Protein AF-A0A2N0L1Y4-F1 (afdb_monomer_lite)

Structure (mmCIF, N/CA/C/O backbone):
data_AF-A0A2N0L1Y4-F1
#
_entry.id   AF-A0A2N0L1Y4-F1
#
loop_
_atom_site.group_PDB
_atom_site.id
_atom_site.type_symbol
_atom_site.label_atom_id
_atom_site.label_alt_id
_atom_site.label_comp_id
_atom_site.label_asym_id
_atom_site.label_entity_id
_atom_site.label_seq_id
_atom_site.pdbx_PDB_ins_code
_atom_site.Cartn_x
_atom_site.Cartn_y
_atom_site.Cartn_z
_atom_site.occupancy
_atom_site.B_iso_or_equiv
_atom_site.auth_seq_id
_atom_site.auth_comp_id
_atom_site.auth_asym_id
_atom_site.auth_atom_id
_atom_site.pdbx_PDB_model_num
ATOM 1 N N . MET A 1 1 ? -10.503 -4.699 19.446 1.00 64.06 1 MET A N 1
ATOM 2 C CA . MET A 1 1 ? -11.360 -4.991 18.275 1.00 64.06 1 MET A CA 1
ATOM 3 C C . MET A 1 1 ? -12.284 -6.175 18.538 1.00 64.06 1 MET A C 1
ATOM 5 O O . MET A 1 1 ? -13.476 -5.938 18.658 1.00 64.06 1 MET A O 1
ATOM 9 N N . GLY A 1 2 ? -11.776 -7.401 18.733 1.00 84.25 2 GLY A N 1
ATOM 10 C CA . GLY A 1 2 ? -12.625 -8.601 18.831 1.00 84.25 2 GLY A CA 1
ATOM 11 C C . GLY A 1 2 ? -13.732 -8.566 19.894 1.00 84.25 2 GLY A C 1
ATOM 12 O O . GLY A 1 2 ? -14.883 -8.818 19.562 1.00 84.25 2 GLY A O 1
ATOM 13 N N . LEU A 1 3 ? -13.436 -8.187 21.143 1.00 89.25 3 LEU A N 1
ATOM 14 C CA . LEU A 1 3 ? -14.438 -8.171 22.228 1.00 89.25 3 LEU A CA 1
ATOM 15 C C . LEU A 1 3 ? -15.645 -7.262 21.935 1.00 89.25 3 LEU A C 1
ATOM 17 O O . LEU A 1 3 ? -16.788 -7.696 22.027 1.00 89.25 3 LEU A O 1
ATOM 21 N N . VAL A 1 4 ? -15.386 -6.011 21.541 1.00 92.19 4 VAL A N 1
ATOM 22 C CA . VAL A 1 4 ? -16.439 -5.033 21.212 1.00 92.19 4 VAL A CA 1
ATOM 23 C C . VAL A 1 4 ? -17.237 -5.501 20.000 1.00 92.19 4 VAL A C 1
ATOM 25 O O . VAL A 1 4 ? -18.462 -5.450 20.004 1.00 92.19 4 VAL A O 1
ATOM 28 N N . GLN A 1 5 ? -16.538 -6.000 18.982 1.00 94.25 5 GLN A N 1
ATOM 29 C CA . GLN A 1 5 ? -17.154 -6.475 17.754 1.00 94.25 5 GLN A CA 1
ATOM 30 C C . GLN A 1 5 ? -18.123 -7.642 18.026 1.00 94.25 5 GLN A C 1
ATOM 32 O O . GLN A 1 5 ? -19.266 -7.597 17.584 1.00 94.25 5 GLN A O 1
ATOM 37 N N . ASN A 1 6 ? -17.714 -8.624 18.838 1.00 93.25 6 ASN A N 1
ATOM 38 C CA . ASN A 1 6 ? -18.576 -9.734 19.261 1.00 93.25 6 ASN A CA 1
ATOM 39 C C . ASN A 1 6 ? -19.834 -9.262 20.007 1.00 93.25 6 ASN A C 1
ATOM 41 O O . ASN A 1 6 ? -20.917 -9.790 19.769 1.00 93.25 6 ASN A O 1
ATOM 45 N N . GLN A 1 7 ? -19.718 -8.263 20.888 1.00 95.00 7 GLN A N 1
ATOM 46 C CA . GLN A 1 7 ? -20.875 -7.735 21.618 1.00 95.00 7 GLN A CA 1
ATOM 47 C C . GLN A 1 7 ? -21.897 -7.072 20.680 1.00 95.00 7 GLN A C 1
ATOM 49 O O . GLN A 1 7 ? -23.102 -7.236 20.869 1.00 95.00 7 GLN A O 1
ATOM 54 N N . ILE A 1 8 ? -21.421 -6.338 19.669 1.00 95.38 8 ILE A N 1
ATOM 55 C CA . ILE A 1 8 ? -22.266 -5.685 18.658 1.00 95.38 8 ILE A CA 1
ATOM 56 C C . ILE A 1 8 ? -22.970 -6.736 17.783 1.00 95.38 8 ILE A C 1
ATOM 58 O O . ILE A 1 8 ? -24.173 -6.636 17.541 1.00 95.38 8 ILE A O 1
ATOM 62 N N . GLU A 1 9 ? -22.252 -7.786 17.384 1.00 93.56 9 GLU A N 1
ATOM 63 C CA . GLU A 1 9 ? -22.820 -8.911 16.629 1.00 93.56 9 GLU A CA 1
ATOM 64 C C . GLU A 1 9 ? -23.866 -9.687 17.429 1.00 93.56 9 GLU A C 1
ATOM 66 O O . GLU A 1 9 ? -24.922 -10.024 16.897 1.00 93.56 9 GLU A O 1
ATOM 71 N N . GLY A 1 10 ? -23.622 -9.907 18.725 1.00 93.25 10 GLY A N 1
ATOM 72 C CA . GLY A 1 10 ? -24.592 -10.522 19.634 1.00 93.25 10 GLY A CA 1
ATOM 73 C C . GLY A 1 10 ? -25.889 -9.717 19.783 1.00 93.25 10 GLY A C 1
ATOM 74 O O . GLY A 1 10 ? -26.926 -10.287 20.110 1.00 93.25 10 GLY A O 1
ATOM 75 N N . ALA A 1 11 ? -25.854 -8.412 19.492 1.00 96.56 11 ALA A N 1
ATOM 76 C CA . ALA A 1 11 ? -27.032 -7.547 19.423 1.00 96.56 11 ALA A CA 1
ATOM 77 C C . ALA A 1 11 ? -27.709 -7.537 18.034 1.00 96.56 11 ALA A C 1
ATOM 79 O O . ALA A 1 11 ? -28.654 -6.779 17.819 1.00 96.56 11 ALA A O 1
ATOM 80 N N . GLY A 1 12 ? -27.246 -8.362 17.090 1.00 94.06 12 GLY A N 1
ATOM 81 C CA . GLY A 1 12 ? -27.818 -8.495 15.748 1.00 94.06 12 GLY A CA 1
ATOM 82 C C . GLY A 1 12 ? -27.285 -7.496 14.718 1.00 94.06 12 GLY A C 1
ATOM 83 O O . GLY A 1 12 ? -27.848 -7.393 13.629 1.00 94.06 12 GLY A O 1
ATOM 84 N N . VAL A 1 13 ? -26.210 -6.762 15.025 1.00 94.00 13 VAL A N 1
ATOM 85 C CA . VAL A 1 13 ? -25.595 -5.809 14.090 1.00 94.00 13 VAL A CA 1
ATOM 86 C C . VAL A 1 13 ? -24.352 -6.432 13.461 1.00 94.00 13 VAL A C 1
ATOM 88 O O . VAL A 1 13 ? -23.386 -6.750 14.147 1.00 94.00 13 VAL A O 1
ATOM 91 N N . SER A 1 14 ? -24.372 -6.595 12.138 1.00 93.25 14 SER A N 1
ATOM 92 C CA . SER A 1 14 ? -23.236 -7.125 11.379 1.00 93.25 14 SER A CA 1
ATOM 93 C C . SER A 1 14 ? -22.026 -6.192 11.456 1.00 93.25 14 SER A C 1
ATOM 95 O O . SER A 1 14 ? -22.170 -4.975 11.321 1.00 93.25 14 SER A O 1
ATOM 97 N N . THR A 1 15 ? -20.829 -6.750 11.634 1.00 95.44 15 THR A N 1
ATOM 98 C CA . THR A 1 15 ? -19.594 -5.965 11.744 1.00 95.44 15 THR A CA 1
ATOM 99 C C . THR A 1 15 ? -18.453 -6.569 10.935 1.00 95.44 15 THR A C 1
ATOM 101 O O . THR A 1 15 ? -18.382 -7.779 10.732 1.00 95.44 15 THR A O 1
ATOM 104 N N . ILE A 1 16 ? -17.501 -5.733 10.525 1.00 96.31 16 ILE A N 1
ATOM 105 C CA . ILE A 1 16 ? -16.238 -6.174 9.934 1.00 96.31 16 ILE A CA 1
ATOM 106 C C . ILE A 1 16 ? -15.108 -5.237 10.362 1.00 96.31 16 ILE A C 1
ATOM 108 O O . ILE A 1 16 ? -15.297 -4.025 10.450 1.00 96.31 16 ILE A O 1
ATOM 112 N N . SER A 1 17 ? -13.931 -5.801 10.630 1.00 95.00 17 SER A N 1
ATOM 113 C CA . SER A 1 17 ? -12.710 -5.034 10.901 1.00 95.00 17 SER A CA 1
ATOM 114 C C . SER A 1 17 ? -11.775 -5.041 9.693 1.00 95.00 17 SER A C 1
ATOM 116 O O . SER A 1 17 ? -11.617 -6.066 9.038 1.00 95.00 17 SER A O 1
ATOM 118 N N . MET A 1 18 ? -11.077 -3.937 9.432 1.00 95.88 18 MET A N 1
ATOM 119 C CA . MET A 1 18 ? -9.899 -3.954 8.558 1.00 95.88 18 MET A CA 1
ATOM 120 C C . MET A 1 18 ? -8.648 -4.221 9.387 1.00 95.88 18 MET A C 1
ATOM 122 O O . MET A 1 18 ? -8.480 -3.641 10.462 1.00 95.88 18 MET A O 1
ATOM 126 N N . THR A 1 19 ? -7.756 -5.073 8.892 1.00 94.75 19 THR A N 1
ATOM 127 C CA . THR A 1 19 ? -6.516 -5.418 9.589 1.00 94.75 19 THR A CA 1
ATOM 128 C C . THR A 1 19 ? -5.305 -5.378 8.670 1.00 94.75 19 THR A C 1
ATOM 130 O O . THR A 1 19 ? -5.400 -5.700 7.491 1.00 94.75 19 THR A O 1
ATOM 133 N N . VAL A 1 20 ? -4.159 -5.002 9.234 1.00 93.69 20 VAL A N 1
ATOM 134 C CA . VAL A 1 20 ? -2.823 -5.137 8.623 1.00 93.69 20 VAL A CA 1
ATOM 135 C C . VAL A 1 20 ? -2.001 -6.241 9.307 1.00 93.69 20 VAL A C 1
ATOM 137 O O . VAL A 1 20 ? -0.939 -6.622 8.832 1.00 93.69 20 VAL A O 1
ATOM 140 N N . GLN A 1 21 ? -2.513 -6.797 10.413 1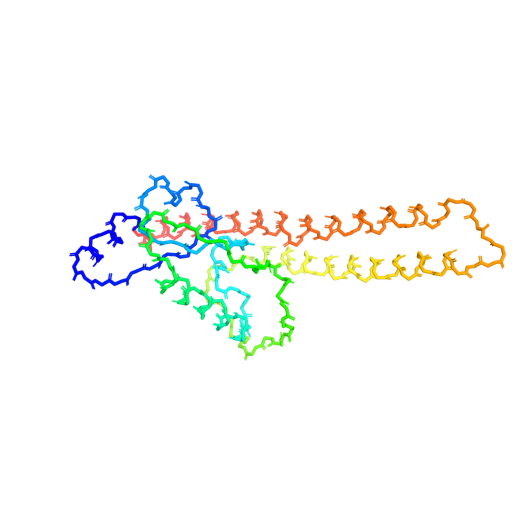.00 92.69 21 GLN A N 1
ATOM 141 C CA . GLN A 1 21 ? -1.887 -7.846 11.223 1.00 92.69 21 GLN A CA 1
ATOM 142 C C . GLN A 1 21 ? -2.915 -8.968 11.479 1.00 92.69 21 GLN A C 1
ATOM 144 O O . GLN A 1 21 ? -3.542 -9.024 12.547 1.00 92.69 21 GLN A O 1
ATOM 149 N N . PRO A 1 22 ? -3.130 -9.871 10.502 1.00 93.69 22 PRO A N 1
ATOM 150 C CA . PRO A 1 22 ? -4.194 -10.873 10.570 1.00 93.69 22 PRO A CA 1
ATOM 151 C C . PRO A 1 22 ? -3.981 -11.878 11.710 1.00 93.69 22 PRO A C 1
ATOM 153 O O . PRO A 1 22 ? -4.947 -12.295 12.338 1.00 93.69 22 PRO A O 1
ATOM 156 N N . HIS A 1 23 ? -2.729 -12.197 12.050 1.00 92.00 23 HIS A N 1
ATOM 157 C CA . HIS A 1 23 ? -2.387 -13.099 13.154 1.00 92.00 23 HIS A CA 1
ATOM 158 C C . HIS A 1 23 ? -2.839 -12.563 14.526 1.00 92.00 23 HIS A C 1
ATOM 160 O O . HIS A 1 23 ? -3.447 -13.300 15.299 1.00 92.00 23 HIS A O 1
ATOM 166 N N . ILE A 1 24 ? -2.630 -11.268 14.803 1.00 91.81 24 ILE A N 1
ATOM 167 C CA . ILE A 1 24 ? -3.140 -10.615 16.022 1.00 91.81 24 ILE A CA 1
ATOM 168 C C . ILE A 1 24 ? -4.666 -10.528 15.989 1.00 91.81 24 ILE A C 1
ATOM 170 O O . ILE A 1 24 ? -5.339 -10.723 16.993 1.00 91.81 24 ILE A O 1
ATOM 174 N N . THR A 1 25 ? -5.239 -10.249 14.820 1.00 93.88 25 THR A N 1
ATOM 175 C CA . THR A 1 25 ? -6.698 -10.120 14.673 1.00 93.88 25 THR A CA 1
ATOM 176 C C . THR A 1 25 ? -7.417 -11.448 14.915 1.00 93.88 25 THR A C 1
ATOM 178 O O . THR A 1 25 ? -8.469 -11.472 15.555 1.00 93.88 25 THR A O 1
ATOM 181 N N . GLY A 1 26 ? -6.822 -12.550 14.455 1.00 92.50 26 GLY A N 1
ATOM 182 C CA . GLY A 1 26 ? -7.300 -13.900 14.725 1.00 92.50 26 GLY A CA 1
ATOM 183 C C . GLY A 1 26 ? -7.189 -14.270 16.204 1.00 92.50 26 GLY A C 1
ATOM 184 O O . GLY A 1 26 ? -8.144 -14.800 16.765 1.00 92.50 26 GLY A O 1
ATOM 185 N N . SER A 1 27 ? -6.075 -13.933 16.868 1.00 92.19 27 SER A N 1
ATOM 186 C CA . SER A 1 27 ? -5.882 -14.270 18.287 1.00 92.19 27 SER A CA 1
ATOM 187 C C . SER A 1 27 ? -6.854 -13.545 19.223 1.00 92.19 27 SER A C 1
ATOM 189 O O . SER A 1 27 ? -7.254 -14.110 20.238 1.00 92.19 27 SER A O 1
ATOM 191 N N . VAL A 1 28 ? -7.296 -12.331 18.870 1.00 91.19 28 VAL A N 1
ATOM 192 C CA . VAL A 1 28 ? -8.314 -11.586 19.637 1.00 91.19 28 VAL A CA 1
ATOM 193 C C . VAL A 1 28 ? -9.759 -11.978 19.299 1.00 91.19 28 VAL A C 1
ATOM 195 O O . VAL A 1 28 ? -10.686 -11.365 19.834 1.00 91.19 28 VAL A O 1
ATOM 198 N N . GLY A 1 29 ? -9.971 -12.956 18.411 1.00 91.69 29 GLY A N 1
ATOM 199 C CA . GLY A 1 29 ? -11.290 -13.521 18.112 1.00 91.69 29 GLY A CA 1
ATOM 200 C C . GLY A 1 29 ? -12.254 -12.551 17.424 1.00 91.69 29 GLY A C 1
ATOM 201 O O . GLY A 1 29 ? -13.420 -12.470 17.809 1.00 91.69 29 GLY A O 1
ATOM 202 N N . ALA A 1 30 ? -11.784 -11.771 16.444 1.00 94.56 30 ALA A N 1
ATOM 203 C CA . ALA A 1 30 ? -12.675 -10.911 15.664 1.00 94.56 30 ALA A CA 1
ATOM 204 C C . ALA A 1 30 ? -13.685 -11.751 14.843 1.00 94.56 30 ALA A C 1
ATOM 206 O O . ALA A 1 30 ? -13.255 -12.654 14.126 1.00 94.56 30 ALA A O 1
ATOM 207 N N . PRO A 1 31 ? -15.000 -11.449 14.887 1.00 94.50 31 PRO A N 1
ATOM 208 C CA . PRO A 1 31 ? -16.022 -12.169 14.119 1.00 94.50 31 PRO A CA 1
ATOM 209 C C . PRO A 1 31 ? -15.739 -12.209 12.620 1.00 94.50 31 PRO A C 1
ATOM 211 O O . PRO A 1 31 ? -15.903 -13.245 11.986 1.00 94.50 31 PRO A O 1
ATOM 214 N N . ARG A 1 32 ? -15.318 -11.078 12.049 1.00 95.50 32 ARG A N 1
ATOM 215 C CA . ARG A 1 32 ? -15.021 -10.924 10.621 1.00 95.50 32 ARG A CA 1
ATOM 216 C C . ARG A 1 32 ? -13.934 -9.885 10.437 1.00 95.50 32 ARG A C 1
ATOM 218 O O . ARG A 1 32 ? -14.002 -8.817 11.063 1.00 95.50 32 ARG A O 1
ATOM 225 N N . ALA A 1 33 ? -12.980 -10.156 9.552 1.00 96.81 33 ALA A N 1
ATOM 226 C CA . ALA A 1 33 ? -11.994 -9.161 9.160 1.00 96.81 33 ALA A CA 1
ATOM 227 C C . ALA A 1 33 ? -11.588 -9.240 7.681 1.00 96.81 33 ALA A C 1
ATOM 229 O O . ALA A 1 33 ? -11.567 -10.308 7.074 1.00 96.81 33 ALA A O 1
ATOM 230 N N . ALA A 1 34 ? -11.210 -8.090 7.131 1.00 97.62 34 ALA A N 1
ATOM 231 C CA . ALA A 1 34 ? -10.553 -7.955 5.840 1.00 97.62 34 ALA A CA 1
ATOM 232 C C . ALA A 1 34 ? -9.088 -7.557 6.068 1.00 97.62 34 ALA A C 1
ATOM 234 O O . ALA A 1 34 ? -8.793 -6.509 6.647 1.00 97.62 34 ALA A O 1
ATOM 235 N N . TYR A 1 35 ? -8.169 -8.411 5.639 1.00 96.56 35 TYR A N 1
ATOM 236 C CA . TYR A 1 35 ? -6.736 -8.167 5.668 1.00 96.56 35 TYR A CA 1
ATOM 237 C C . TYR A 1 35 ? -6.308 -7.390 4.425 1.00 96.56 35 TYR A C 1
ATOM 239 O O . TYR A 1 35 ? -6.586 -7.802 3.300 1.00 96.56 35 TYR A O 1
ATOM 247 N N . ILE A 1 36 ? -5.597 -6.285 4.630 1.00 95.69 36 ILE A N 1
ATOM 248 C CA . ILE A 1 36 ? -4.972 -5.507 3.564 1.00 95.69 36 ILE A CA 1
ATOM 249 C C . ILE A 1 36 ? -3.471 -5.374 3.832 1.00 95.69 36 ILE A C 1
ATOM 251 O O . ILE A 1 36 ? -3.047 -5.121 4.960 1.00 95.69 36 ILE A O 1
ATOM 255 N N . ARG A 1 37 ? -2.652 -5.541 2.790 1.00 90.19 37 ARG A N 1
ATOM 256 C CA . ARG A 1 37 ? -1.182 -5.450 2.877 1.00 90.19 37 ARG A CA 1
ATOM 257 C C . ARG A 1 37 ? -0.688 -4.013 2.759 1.00 90.19 37 ARG A C 1
ATOM 259 O O . ARG A 1 37 ? 0.093 -3.697 1.862 1.00 90.19 37 ARG A O 1
ATOM 266 N N . TYR A 1 38 ? -1.254 -3.132 3.572 1.00 90.38 38 TYR A N 1
ATOM 267 C CA . TYR A 1 38 ? -0.922 -1.709 3.603 1.00 90.38 38 TYR A CA 1
ATOM 268 C C . TYR A 1 38 ? -0.234 -1.376 4.934 1.00 90.38 38 TYR A C 1
ATOM 270 O O . TYR A 1 38 ? -0.410 -2.118 5.905 1.00 90.38 38 TYR A O 1
ATOM 278 N N . PRO A 1 39 ? 0.504 -0.258 5.008 1.00 82.25 39 PRO A N 1
ATOM 279 C CA . PRO A 1 39 ? 1.078 0.219 6.259 1.00 82.25 39 PRO A CA 1
ATOM 280 C C . PRO A 1 39 ? -0.004 0.506 7.304 1.00 82.25 39 PRO A C 1
ATOM 282 O O . PRO A 1 39 ? -1.135 0.888 6.974 1.00 82.25 39 PRO A O 1
ATOM 285 N N . ALA A 1 40 ? 0.341 0.354 8.583 1.00 80.31 40 ALA A N 1
ATOM 286 C CA . ALA A 1 40 ? -0.562 0.707 9.672 1.00 80.31 40 ALA A CA 1
ATOM 287 C C . ALA A 1 40 ? -0.953 2.196 9.596 1.00 80.31 40 ALA A C 1
ATOM 289 O O . ALA A 1 40 ? -0.106 3.061 9.393 1.00 80.31 40 ALA A O 1
ATOM 290 N N . GLY A 1 41 ? -2.247 2.492 9.747 1.00 83.25 41 GLY A N 1
ATOM 291 C CA . GLY A 1 41 ? -2.799 3.848 9.617 1.00 83.25 41 GLY A CA 1
ATOM 292 C C . GLY A 1 41 ? -3.258 4.209 8.203 1.00 83.25 41 GLY A C 1
ATOM 293 O O . GLY A 1 41 ? -4.009 5.166 8.039 1.00 83.25 41 GLY A O 1
ATOM 294 N N . ASN A 1 42 ? -2.892 3.409 7.199 1.00 89.50 42 ASN A N 1
ATOM 295 C CA . ASN A 1 42 ? -3.212 3.678 5.801 1.00 89.50 42 ASN A CA 1
ATOM 296 C C . ASN A 1 42 ? -4.185 2.661 5.203 1.00 89.50 42 ASN A C 1
ATOM 298 O O . ASN A 1 42 ? -4.233 2.522 3.990 1.00 89.50 42 ASN A O 1
ATOM 302 N N . GLN A 1 43 ? -4.973 1.941 6.007 1.00 92.19 43 GLN A N 1
ATOM 303 C CA . GLN A 1 43 ? -5.811 0.828 5.532 1.00 92.19 43 GLN A CA 1
ATOM 304 C C . GLN A 1 43 ? -6.778 1.207 4.398 1.00 92.19 43 GLN A C 1
ATOM 306 O O . GLN A 1 43 ? -7.133 0.347 3.601 1.00 92.19 43 GLN A O 1
ATOM 311 N N . LEU A 1 44 ? -7.191 2.475 4.310 1.00 93.38 44 LEU A N 1
ATOM 312 C CA . LEU A 1 44 ? -8.086 2.971 3.260 1.00 93.38 44 LEU A CA 1
ATOM 313 C C . LEU A 1 44 ? -7.362 3.409 1.978 1.00 93.38 44 LEU A C 1
ATOM 315 O O . LEU A 1 44 ? -8.027 3.737 1.006 1.00 93.38 44 LEU A O 1
ATOM 319 N N . GLY A 1 45 ? -6.031 3.397 1.941 1.00 91.75 45 GLY A N 1
ATOM 320 C CA . GLY A 1 45 ? -5.238 3.836 0.795 1.00 91.75 45 GLY A CA 1
ATOM 321 C C . GLY A 1 45 ? -4.591 5.199 0.958 1.00 91.75 45 GLY A C 1
ATOM 322 O O . GLY A 1 45 ? -4.529 5.766 2.047 1.00 91.75 45 GLY A O 1
ATOM 323 N N . GLU A 1 46 ? -4.019 5.673 -0.138 1.00 89.62 46 GLU A N 1
ATOM 324 C CA . GLU A 1 46 ? -3.230 6.893 -0.198 1.00 89.62 46 GLU A CA 1
ATOM 325 C C . GLU A 1 46 ? -4.118 8.131 -0.037 1.00 89.62 46 GLU A C 1
ATOM 327 O O . GLU A 1 46 ? -5.297 8.158 -0.412 1.00 89.62 46 GLU A O 1
ATOM 332 N N . ALA A 1 47 ? -3.540 9.187 0.534 1.00 86.31 47 ALA A N 1
ATOM 333 C CA . ALA A 1 47 ? -4.234 10.450 0.721 1.00 86.31 47 ALA A CA 1
ATOM 334 C C . ALA A 1 47 ? -4.647 11.051 -0.633 1.00 86.31 47 ALA A C 1
ATOM 336 O O . ALA A 1 47 ? -3.902 11.025 -1.611 1.00 86.31 47 ALA A O 1
ATOM 337 N N . GLY A 1 48 ? 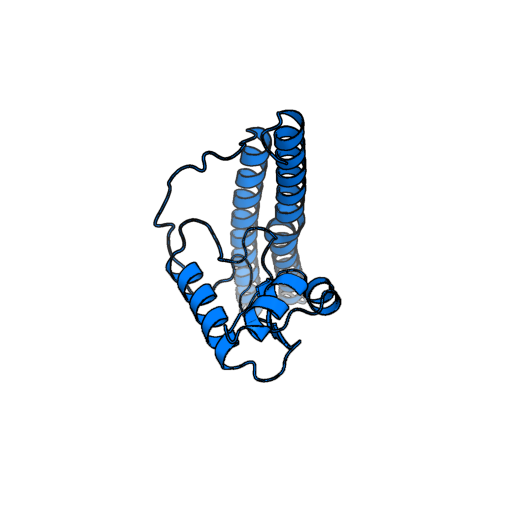-5.864 11.593 -0.689 1.00 87.94 48 GLY A N 1
ATOM 338 C CA . GLY A 1 48 ? -6.380 12.254 -1.885 1.00 87.94 48 GLY A CA 1
ATOM 339 C C . GLY A 1 48 ? -6.751 11.329 -3.050 1.00 87.94 48 GLY A C 1
ATOM 340 O O . GLY A 1 48 ? -7.112 11.862 -4.095 1.00 87.94 48 GLY A O 1
ATOM 341 N N . LYS A 1 49 ? -6.721 9.995 -2.901 1.00 92.31 49 LYS A N 1
ATOM 342 C CA . LYS A 1 49 ? -7.090 9.015 -3.945 1.00 92.31 49 LYS A CA 1
ATOM 343 C C . LYS A 1 49 ? -8.507 8.431 -3.706 1.00 92.31 49 LYS A C 1
ATOM 345 O O . LYS A 1 49 ? -8.648 7.338 -3.152 1.00 92.31 49 LYS A O 1
ATOM 350 N N . PRO A 1 50 ? -9.601 9.153 -4.036 1.00 92.69 50 PRO A N 1
ATOM 351 C CA . PRO A 1 50 ? -10.954 8.740 -3.661 1.00 92.69 50 PRO A CA 1
ATOM 352 C C . PRO A 1 50 ? -11.478 7.510 -4.411 1.00 92.69 50 PRO A C 1
ATOM 354 O O . PRO A 1 50 ? -12.364 6.838 -3.880 1.00 92.69 50 PRO A O 1
ATOM 357 N N . GLN A 1 51 ? -11.000 7.205 -5.623 1.00 94.19 51 GLN A N 1
ATOM 358 C CA . GLN A 1 51 ? -11.417 5.981 -6.319 1.00 94.19 51 GLN A CA 1
ATOM 359 C C . GLN A 1 51 ? -10.790 4.754 -5.662 1.00 94.19 51 GLN A C 1
ATOM 361 O O . GLN A 1 51 ? -11.505 3.783 -5.411 1.00 94.19 51 GLN A O 1
ATOM 366 N N . GLN A 1 52 ? -9.503 4.823 -5.314 1.00 94.88 52 GLN A N 1
ATOM 367 C CA . GLN A 1 52 ? -8.813 3.792 -4.540 1.00 94.88 52 GLN A CA 1
ATOM 368 C C . GLN A 1 52 ? -9.510 3.567 -3.195 1.00 94.88 52 GLN A C 1
ATOM 370 O O . GLN A 1 52 ? -9.900 2.441 -2.881 1.00 94.88 52 GLN A O 1
ATOM 375 N N . GLN A 1 53 ? -9.731 4.640 -2.430 1.00 94.81 53 GLN A N 1
ATOM 376 C CA . GLN A 1 53 ? -10.380 4.568 -1.118 1.00 94.81 53 GLN A CA 1
ATOM 377 C C . GLN A 1 53 ? -11.785 3.971 -1.206 1.00 94.81 53 GLN A C 1
ATOM 379 O O . GLN A 1 53 ? -12.141 3.091 -0.422 1.00 94.81 53 GLN A O 1
ATOM 384 N N . ARG A 1 54 ? -12.580 4.399 -2.194 1.00 95.81 54 ARG A N 1
ATOM 385 C CA . ARG A 1 54 ? -13.924 3.856 -2.412 1.00 95.81 54 ARG A CA 1
ATOM 386 C C . ARG A 1 54 ? -13.881 2.377 -2.764 1.00 95.81 54 ARG A C 1
ATOM 388 O O . ARG A 1 54 ? -14.643 1.619 -2.182 1.00 95.81 54 ARG A O 1
ATOM 395 N N . ALA A 1 55 ? -12.998 1.968 -3.669 1.00 96.19 55 ALA A N 1
ATOM 396 C CA . ALA A 1 55 ? -12.866 0.569 -4.057 1.00 96.19 55 ALA A CA 1
ATOM 397 C C . ALA A 1 55 ? -12.479 -0.322 -2.867 1.00 96.19 55 ALA A C 1
ATOM 399 O O . ALA A 1 55 ? -13.065 -1.387 -2.691 1.00 96.19 55 ALA A O 1
ATOM 400 N N . ILE A 1 56 ? -11.563 0.138 -2.007 1.00 96.50 56 ILE A N 1
ATOM 401 C CA . ILE A 1 56 ? -11.184 -0.581 -0.784 1.00 96.50 56 ILE A CA 1
ATOM 402 C C . ILE A 1 56 ? -12.376 -0.704 0.171 1.00 96.50 56 ILE A C 1
ATOM 404 O O . ILE A 1 56 ? -12.671 -1.805 0.631 1.00 96.50 56 ILE A O 1
ATOM 408 N N . VAL A 1 57 ? -13.092 0.393 0.444 1.00 96.62 57 VAL A N 1
ATOM 409 C CA . VAL A 1 57 ? -14.281 0.364 1.315 1.00 96.62 57 VAL A CA 1
ATOM 410 C C . VAL A 1 57 ? -15.359 -0.554 0.740 1.00 96.62 57 VAL A C 1
ATOM 412 O O . VAL A 1 57 ? -15.916 -1.366 1.475 1.00 96.62 57 VAL A O 1
ATOM 415 N N . THR A 1 58 ? -15.629 -0.474 -0.563 1.00 97.06 58 THR A N 1
ATOM 416 C CA . THR A 1 58 ? -16.584 -1.356 -1.245 1.00 97.06 58 THR A CA 1
ATOM 417 C C . THR A 1 58 ? -16.187 -2.820 -1.085 1.00 97.06 58 THR A C 1
ATOM 419 O O . THR A 1 58 ? -17.013 -3.606 -0.632 1.00 97.06 58 THR A O 1
ATOM 422 N N . ALA A 1 59 ? -14.925 -3.176 -1.337 1.00 96.75 59 ALA A N 1
ATOM 423 C CA . ALA A 1 59 ? -14.446 -4.549 -1.181 1.00 96.75 59 ALA A CA 1
ATOM 424 C C . ALA A 1 59 ? -14.570 -5.057 0.267 1.00 96.75 59 ALA A C 1
ATOM 426 O O . ALA A 1 59 ? -14.908 -6.216 0.491 1.00 96.75 59 ALA A O 1
ATOM 427 N N . VAL A 1 60 ? -14.341 -4.199 1.268 1.00 97.12 60 VAL A N 1
ATOM 428 C CA . VAL A 1 60 ? -14.542 -4.545 2.687 1.00 97.12 60 VAL A CA 1
ATOM 429 C C . VAL A 1 60 ? -16.024 -4.750 3.011 1.00 97.12 60 VAL A C 1
ATOM 431 O O . VAL A 1 60 ? -16.374 -5.666 3.750 1.00 97.12 60 VAL A O 1
ATOM 434 N N . LEU A 1 61 ? -16.920 -3.927 2.471 1.00 96.19 61 LEU A N 1
ATOM 435 C CA . LEU A 1 61 ? -18.358 -4.094 2.693 1.00 96.19 61 LEU A CA 1
ATOM 436 C C . LEU A 1 61 ? -18.904 -5.345 1.988 1.00 96.19 61 LEU A C 1
ATOM 438 O O . LEU A 1 61 ? -19.724 -6.059 2.561 1.00 96.19 61 LEU A O 1
ATOM 442 N N . GLU A 1 62 ? -18.412 -5.653 0.788 1.00 96.06 62 GLU A N 1
ATOM 443 C CA . GLU A 1 62 ? -18.706 -6.905 0.082 1.00 96.06 62 GLU A CA 1
ATOM 444 C C . GLU A 1 62 ? -18.155 -8.121 0.839 1.00 96.06 62 GLU A C 1
ATOM 446 O O . GLU A 1 62 ? -18.838 -9.131 0.982 1.00 96.06 62 GLU A O 1
ATOM 451 N N . ALA A 1 63 ? -16.957 -8.014 1.419 1.00 95.50 63 ALA A N 1
ATOM 452 C CA . ALA A 1 63 ? -16.407 -9.048 2.292 1.00 95.50 63 ALA A CA 1
ATOM 453 C C . ALA A 1 63 ? -17.336 -9.360 3.472 1.00 95.50 63 ALA A C 1
ATOM 455 O O . ALA A 1 63 ? -17.527 -10.522 3.831 1.00 95.50 63 ALA A O 1
ATOM 456 N N . ALA A 1 64 ? -17.937 -8.330 4.073 1.00 94.25 64 ALA A N 1
ATOM 457 C CA . ALA A 1 64 ? -18.825 -8.497 5.218 1.00 94.25 64 ALA A CA 1
ATOM 458 C C . ALA A 1 64 ? -20.080 -9.322 4.890 1.00 94.25 64 ALA A C 1
ATOM 460 O O . ALA A 1 64 ? -20.583 -10.017 5.777 1.00 94.25 64 ALA A O 1
ATOM 461 N N . SER A 1 65 ? -20.571 -9.256 3.645 1.00 92.19 65 SER A N 1
ATOM 462 C CA . SER A 1 65 ? -21.711 -10.056 3.184 1.00 92.19 65 SER A CA 1
ATOM 463 C C . SER A 1 65 ? -21.318 -11.461 2.718 1.00 92.19 65 SER A C 1
ATOM 465 O O . SER A 1 65 ? -22.136 -12.370 2.821 1.00 92.19 65 SER A O 1
ATOM 467 N N . GLN A 1 66 ? -20.082 -11.660 2.252 1.00 92.38 66 GLN A N 1
ATOM 468 C CA . GLN A 1 66 ? -19.572 -12.964 1.801 1.00 92.38 66 GLN A CA 1
ATOM 469 C C . GLN A 1 66 ? -19.073 -13.860 2.945 1.00 92.38 66 GLN A C 1
ATOM 471 O O . GLN A 1 66 ? -19.037 -15.083 2.811 1.00 92.38 66 GLN A O 1
ATOM 476 N N . ILE A 1 67 ? -18.644 -13.278 4.068 1.00 94.25 67 ILE A N 1
ATOM 477 C CA . ILE A 1 67 ? -18.152 -14.046 5.214 1.00 94.25 67 ILE A CA 1
ATOM 478 C C . ILE A 1 67 ? -19.332 -14.631 6.002 1.00 94.25 67 ILE A C 1
ATOM 480 O O . ILE A 1 67 ? -19.974 -13.945 6.795 1.00 94.25 67 ILE A O 1
ATOM 484 N N . GLU A 1 68 ? -19.560 -15.933 5.829 1.00 90.00 68 GLU A N 1
ATOM 485 C CA . GLU A 1 68 ? -20.619 -16.680 6.527 1.00 90.00 68 GLU A CA 1
ATOM 486 C C . GLU A 1 68 ? -20.163 -17.306 7.855 1.00 90.00 68 GLU A C 1
ATOM 488 O O . GLU A 1 68 ? -20.983 -17.629 8.713 1.00 90.00 68 GLU A O 1
ATOM 493 N N . ARG A 1 69 ? -18.851 -17.506 8.040 1.00 91.50 69 ARG A N 1
ATOM 494 C CA . ARG A 1 69 ? -18.290 -18.163 9.231 1.00 91.50 69 ARG A CA 1
ATOM 495 C C . ARG A 1 69 ? -17.599 -17.149 10.147 1.00 91.50 69 ARG A C 1
ATOM 497 O O . ARG A 1 69 ? -16.642 -16.513 9.695 1.00 91.50 69 ARG A O 1
ATOM 504 N N . PRO A 1 70 ? -18.003 -17.033 11.427 1.00 90.88 70 PRO A N 1
ATOM 505 C CA . PRO A 1 70 ? -17.281 -16.226 12.405 1.00 90.88 70 PRO A CA 1
ATOM 506 C C . PRO A 1 70 ? -15.809 -16.640 12.533 1.00 90.88 70 PRO A C 1
ATOM 508 O O . PRO A 1 70 ? -15.468 -17.813 12.389 1.00 90.88 70 PRO A O 1
ATOM 511 N N . GLY A 1 71 ? -14.936 -15.675 12.809 1.00 93.00 71 GLY A N 1
ATOM 512 C CA . GLY A 1 71 ? -13.486 -15.856 12.869 1.00 93.00 71 GLY A CA 1
ATOM 513 C C . GLY A 1 71 ? -12.790 -15.837 11.505 1.00 93.00 71 GLY A C 1
ATOM 514 O O . GLY A 1 71 ? -11.572 -16.000 11.451 1.00 93.00 71 GLY A O 1
ATOM 515 N N . SER A 1 72 ? -13.520 -15.644 10.400 1.00 95.38 72 SER A N 1
ATOM 516 C CA . SER A 1 72 ? -12.904 -15.619 9.070 1.00 95.38 72 SER A CA 1
ATOM 517 C C . SER A 1 72 ? -12.205 -14.290 8.797 1.00 95.38 72 SER A C 1
ATOM 519 O O . SER A 1 72 ? -12.740 -13.206 9.056 1.00 95.38 72 SER A O 1
ATOM 521 N N . ILE A 1 73 ? -11.016 -14.395 8.208 1.00 96.38 73 ILE A N 1
ATOM 522 C CA . ILE A 1 73 ? -10.226 -13.268 7.723 1.00 96.38 73 ILE A CA 1
ATOM 523 C C . ILE A 1 73 ? -9.982 -13.487 6.235 1.00 96.38 73 ILE A C 1
ATOM 525 O O . ILE A 1 73 ? -9.384 -14.496 5.864 1.00 96.38 73 ILE A O 1
ATOM 529 N N . ILE A 1 74 ? -10.430 -12.559 5.392 1.00 96.06 74 ILE A N 1
ATOM 530 C CA . ILE A 1 74 ? -10.161 -12.621 3.950 1.00 96.06 74 ILE A CA 1
ATOM 531 C C . ILE A 1 74 ? -9.037 -11.659 3.574 1.00 96.06 74 ILE A C 1
ATOM 533 O O . ILE A 1 74 ? -8.959 -10.563 4.122 1.00 96.06 74 ILE A O 1
ATOM 537 N N . GLU A 1 75 ? -8.166 -12.045 2.646 1.00 96.31 75 GLU A N 1
ATOM 538 C CA . GLU A 1 75 ? -7.130 -11.155 2.114 1.00 96.31 75 GLU A CA 1
ATOM 539 C C . GLU A 1 75 ? -7.664 -10.377 0.905 1.00 96.31 75 GLU A C 1
ATOM 541 O O . GLU A 1 75 ? -8.149 -10.967 -0.059 1.00 96.31 75 GLU A O 1
ATOM 546 N N . LEU A 1 76 ? -7.538 -9.049 0.941 1.00 96.38 76 LEU A N 1
ATOM 547 C CA . LEU A 1 76 ? -7.836 -8.185 -0.196 1.00 96.38 76 LEU A CA 1
ATOM 548 C C . LEU A 1 76 ? -6.678 -8.199 -1.212 1.00 96.38 76 LEU A C 1
ATOM 550 O O . LEU A 1 76 ? -5.503 -8.224 -0.824 1.00 96.38 76 LEU A O 1
ATOM 554 N N . PRO A 1 77 ? -6.971 -8.090 -2.522 1.00 94.25 77 PRO A N 1
ATOM 555 C CA . PRO A 1 77 ? -5.961 -8.174 -3.579 1.00 94.25 77 PRO A CA 1
ATOM 556 C C . PRO A 1 77 ? -5.117 -6.896 -3.732 1.00 94.25 77 PRO A C 1
ATOM 558 O O . PRO A 1 77 ? -4.315 -6.789 -4.656 1.00 94.25 77 PRO A O 1
ATOM 561 N N . TYR A 1 78 ? -5.289 -5.906 -2.857 1.00 93.44 78 TYR A N 1
ATOM 562 C CA . TYR A 1 78 ? -4.628 -4.613 -2.979 1.00 93.44 78 TYR A CA 1
ATOM 563 C C . TYR A 1 78 ? -3.225 -4.622 -2.372 1.00 93.44 78 TYR A C 1
ATOM 565 O O . TYR A 1 78 ? -2.956 -5.283 -1.360 1.00 93.44 78 TYR A O 1
ATOM 573 N N . ARG A 1 79 ? -2.319 -3.863 -2.993 1.00 88.38 79 ARG A N 1
ATOM 574 C CA . ARG A 1 79 ? -0.939 -3.649 -2.538 1.00 88.38 79 ARG A CA 1
ATOM 575 C C . ARG A 1 79 ? -0.636 -2.152 -2.477 1.00 88.38 79 ARG A C 1
ATOM 577 O O . ARG A 1 79 ? -1.101 -1.399 -3.333 1.00 88.38 79 ARG A O 1
ATOM 584 N N . TRP A 1 80 ? 0.083 -1.734 -1.434 1.00 87.50 80 TRP A N 1
ATOM 585 C CA . TRP A 1 80 ? 0.413 -0.326 -1.200 1.00 87.50 80 TRP A CA 1
ATOM 586 C C . TRP A 1 80 ? 1.103 0.269 -2.431 1.00 87.50 80 TRP A C 1
ATOM 588 O O . TRP A 1 80 ? 1.979 -0.382 -2.997 1.00 87.50 80 TRP A O 1
ATOM 598 N N . ARG A 1 81 ? 0.653 1.449 -2.887 1.00 82.81 81 ARG A N 1
ATOM 599 C CA . ARG A 1 81 ? 1.161 2.152 -4.089 1.00 82.81 81 ARG A CA 1
ATOM 600 C C . ARG A 1 81 ? 1.165 1.335 -5.396 1.00 82.81 81 ARG A C 1
ATOM 602 O O . ARG A 1 81 ? 1.737 1.751 -6.399 1.00 82.81 81 ARG A O 1
ATOM 609 N N . ARG A 1 82 ? 0.480 0.187 -5.423 1.00 85.31 82 ARG A N 1
ATOM 610 C CA . ARG A 1 82 ? 0.311 -0.694 -6.594 1.00 85.31 82 ARG A CA 1
ATOM 611 C C . ARG A 1 82 ? -1.170 -0.964 -6.837 1.00 85.31 82 ARG A C 1
ATOM 613 O O . ARG A 1 82 ? -1.603 -2.102 -7.026 1.00 85.31 82 ARG A O 1
ATOM 620 N N . PHE A 1 83 ? -1.969 0.092 -6.749 1.00 88.25 83 PHE A N 1
ATOM 621 C CA . PHE A 1 83 ? -3.394 -0.005 -7.008 1.00 88.25 83 PHE A CA 1
ATOM 622 C C . PHE A 1 83 ? -3.654 -0.078 -8.523 1.00 88.25 83 PHE A C 1
ATOM 624 O O . PHE A 1 83 ? -2.971 0.616 -9.274 1.00 88.25 83 PHE A O 1
ATOM 631 N N . PRO A 1 84 ? -4.624 -0.888 -8.997 1.00 85.81 84 PRO A N 1
ATOM 632 C CA . PRO A 1 84 ? -4.844 -1.085 -10.435 1.00 85.81 84 PRO A CA 1
ATOM 633 C C . PRO A 1 84 ? -5.192 0.193 -11.203 1.00 85.81 84 PRO A C 1
ATOM 635 O O . PRO A 1 84 ? -4.918 0.299 -12.395 1.00 85.81 84 PRO A O 1
ATOM 638 N N . VAL A 1 85 ? -5.819 1.155 -10.525 1.00 85.62 85 VAL A N 1
ATOM 639 C CA . VAL A 1 85 ? -6.206 2.439 -11.106 1.00 85.62 85 VAL A CA 1
ATOM 640 C C . VAL A 1 85 ? -5.238 3.508 -10.629 1.00 85.62 85 VAL A C 1
ATOM 642 O O . VAL A 1 85 ? -5.145 3.777 -9.433 1.00 85.62 85 VAL A O 1
ATOM 645 N N . GLN A 1 86 ? -4.562 4.147 -11.580 1.00 84.12 86 GLN A N 1
ATOM 646 C CA . GLN A 1 86 ? -3.818 5.369 -11.318 1.00 84.12 86 GLN A CA 1
ATOM 647 C C . GLN A 1 86 ? -4.792 6.548 -11.338 1.00 84.12 86 GLN A C 1
ATOM 649 O O . GLN A 1 86 ? -5.557 6.724 -12.286 1.00 84.12 86 GLN A O 1
ATOM 654 N N . GLU A 1 87 ? -4.786 7.353 -10.284 1.00 88.25 87 GLU A N 1
ATOM 655 C CA . GLU A 1 87 ? -5.572 8.583 -10.207 1.00 88.25 87 GLU A CA 1
ATOM 656 C C . GLU A 1 87 ? -4.737 9.699 -9.593 1.00 88.25 87 GLU A C 1
ATOM 658 O O . GLU A 1 87 ? -3.886 9.426 -8.757 1.00 88.25 87 GLU A O 1
ATOM 663 N N . GLU A 1 88 ? -4.975 10.954 -9.958 1.00 85.50 88 GLU A N 1
ATOM 664 C CA . GLU A 1 88 ? -4.302 12.090 -9.319 1.00 85.50 88 GLU A CA 1
ATOM 665 C C . GLU A 1 88 ? -4.936 12.437 -7.960 1.00 85.50 88 GLU A C 1
ATOM 667 O O . GLU A 1 88 ? -6.153 12.273 -7.798 1.00 85.50 88 GLU A O 1
ATOM 672 N N . PRO A 1 89 ? -4.156 12.930 -6.973 1.00 85.06 89 PRO A N 1
ATOM 673 C CA . PRO A 1 89 ? -4.703 13.378 -5.697 1.00 85.06 89 PRO A CA 1
ATOM 674 C C . PRO A 1 89 ? -5.732 14.505 -5.889 1.00 85.06 89 PRO A C 1
ATOM 676 O O . PRO A 1 89 ? -5.408 15.581 -6.385 1.00 85.06 89 PRO A O 1
ATOM 679 N N . ARG A 1 90 ? -6.988 14.281 -5.482 1.00 82.38 90 ARG A N 1
ATOM 680 C CA . ARG A 1 90 ? -8.077 15.273 -5.602 1.00 82.38 90 ARG A CA 1
ATOM 681 C C . ARG A 1 90 ? -8.191 16.225 -4.415 1.00 82.38 90 ARG A C 1
ATOM 683 O O . ARG A 1 90 ? -8.764 17.300 -4.554 1.00 82.38 90 ARG A O 1
ATOM 690 N N . PHE A 1 91 ? -7.693 15.825 -3.248 1.00 72.12 91 PHE A N 1
ATOM 691 C CA . PHE A 1 91 ? -7.691 16.650 -2.044 1.00 72.12 91 PHE A CA 1
ATOM 692 C C . PHE A 1 91 ? -6.255 16.805 -1.556 1.00 72.12 91 PHE A C 1
ATOM 694 O O . PHE A 1 91 ? -5.642 15.833 -1.123 1.00 72.12 91 PHE A O 1
ATOM 701 N N . LEU A 1 92 ? -5.748 18.032 -1.649 1.00 66.94 92 LEU A N 1
ATOM 702 C CA . LEU A 1 92 ? -4.402 18.430 -1.231 1.00 66.94 92 LEU A CA 1
ATOM 703 C C . LEU A 1 92 ? -4.427 19.220 0.084 1.00 66.94 92 LEU A C 1
ATOM 705 O O . LEU A 1 92 ? -3.492 19.957 0.374 1.00 66.94 92 LEU A O 1
ATOM 709 N N . GLY A 1 93 ? -5.519 19.133 0.852 1.00 65.69 93 GLY A N 1
ATOM 710 C CA . GLY A 1 93 ? -5.584 19.805 2.144 1.00 65.69 93 GLY A CA 1
ATOM 711 C C . GLY A 1 93 ? -4.429 19.346 3.027 1.00 65.69 93 GLY A C 1
ATOM 712 O O . GLY A 1 93 ? -4.145 18.150 3.116 1.00 65.69 93 GLY A O 1
ATOM 713 N N . GLU A 1 94 ? -3.749 20.299 3.653 1.00 64.50 94 GLU A N 1
ATOM 714 C CA . GLU A 1 94 ? -2.623 19.988 4.521 1.00 64.50 94 GLU A CA 1
ATOM 715 C C . GLU A 1 94 ? -3.115 19.288 5.790 1.00 64.50 94 GLU A C 1
ATOM 717 O O . GLU A 1 94 ? -4.099 19.690 6.418 1.00 64.50 94 GLU A O 1
ATOM 722 N N . SER A 1 95 ? -2.423 18.216 6.174 1.00 65.38 95 SER A N 1
ATOM 723 C CA . SER A 1 95 ? -2.648 17.591 7.471 1.00 65.38 95 SER A CA 1
ATOM 724 C C . SER A 1 95 ? -2.217 18.556 8.574 1.00 65.38 95 SER A C 1
ATOM 726 O O . SER A 1 95 ? -1.090 19.043 8.570 1.00 65.38 95 SER A O 1
ATOM 728 N N . MET A 1 96 ? -3.096 18.782 9.550 1.00 65.69 96 MET A N 1
ATOM 729 C CA . MET A 1 96 ? -2.801 19.559 10.762 1.00 65.69 96 MET A CA 1
ATOM 730 C C . MET A 1 96 ? -2.217 18.688 11.889 1.00 65.69 96 MET A C 1
ATOM 732 O O . MET A 1 96 ? -2.185 19.108 13.046 1.00 65.69 96 MET A O 1
ATOM 736 N N . GLY A 1 97 ? -1.825 17.446 11.583 1.00 64.94 97 GLY A N 1
ATOM 737 C CA . GLY A 1 97 ? -1.190 16.548 12.546 1.00 64.94 97 GLY A CA 1
ATOM 738 C C . GLY A 1 97 ? 0.195 17.042 12.986 1.00 64.94 97 GLY A C 1
ATOM 739 O O . GLY A 1 97 ? 0.712 18.006 12.428 1.00 64.94 97 GLY A O 1
ATOM 740 N N . PRO A 1 98 ? 0.825 16.396 13.980 1.00 66.94 98 PRO A N 1
ATOM 741 C CA . PRO A 1 98 ? 2.212 16.679 14.334 1.00 66.94 98 PRO A CA 1
ATOM 742 C C . PRO A 1 98 ? 3.118 16.453 13.114 1.00 66.94 98 PRO A C 1
ATOM 744 O O . PRO A 1 98 ? 3.209 15.335 12.607 1.00 66.94 98 PRO A O 1
ATOM 747 N N . ARG A 1 99 ? 3.757 17.520 12.622 1.00 74.44 99 ARG A N 1
ATOM 748 C CA . ARG A 1 99 ? 4.700 17.481 11.494 1.00 74.44 99 ARG A CA 1
ATOM 749 C C . ARG A 1 99 ? 6.099 17.765 12.028 1.00 74.44 99 ARG A C 1
ATOM 751 O O . ARG A 1 99 ? 6.286 18.720 12.780 1.00 74.44 99 ARG A O 1
ATOM 758 N N . HIS A 1 100 ? 7.074 16.945 11.647 1.00 84.38 100 HIS A N 1
ATOM 759 C CA . HIS A 1 100 ? 8.476 17.167 11.989 1.00 84.38 100 HIS A CA 1
ATOM 760 C C . HIS A 1 100 ? 9.262 17.411 10.696 1.00 84.38 100 HIS A C 1
ATOM 762 O O . HIS A 1 100 ? 9.364 16.477 9.901 1.00 84.38 100 HIS A O 1
ATOM 768 N N . PRO A 1 101 ? 9.850 18.603 10.473 1.00 88.88 101 PRO A N 1
ATOM 769 C CA . PRO A 1 101 ? 10.400 18.999 9.169 1.00 88.88 101 PRO A CA 1
ATOM 770 C C . PRO A 1 101 ? 11.364 17.977 8.553 1.00 88.88 101 PRO A C 1
ATOM 772 O O . PRO A 1 101 ? 11.326 17.703 7.358 1.00 88.88 101 PRO A O 1
ATOM 775 N N . GLN A 1 102 ? 12.207 17.358 9.381 1.00 92.00 102 GLN A N 1
ATOM 776 C CA . GLN A 1 102 ? 13.164 16.347 8.937 1.00 92.00 102 GLN A CA 1
ATOM 777 C C . GLN A 1 102 ? 12.481 15.047 8.494 1.00 92.00 102 GLN A C 1
ATOM 779 O O . GLN A 1 102 ? 12.947 14.426 7.550 1.00 92.00 102 GLN A O 1
ATOM 784 N N . VAL A 1 103 ? 11.385 14.634 9.140 1.00 89.12 103 VAL A N 1
ATOM 785 C CA . VAL A 1 103 ? 10.638 13.427 8.739 1.00 89.12 103 VAL A CA 1
ATOM 786 C C . VAL A 1 103 ? 10.014 13.640 7.364 1.00 89.12 103 VAL A C 1
ATOM 788 O O . VAL A 1 103 ? 10.042 12.739 6.532 1.00 89.12 103 VAL A O 1
ATOM 791 N N . GLU A 1 104 ? 9.510 14.844 7.105 1.00 86.25 104 GLU A N 1
ATOM 792 C CA . GLU A 1 104 ? 8.918 15.200 5.814 1.00 86.25 104 GLU A CA 1
ATOM 793 C C . GLU A 1 104 ? 9.965 15.224 4.715 1.00 86.25 104 GLU A C 1
ATOM 795 O O . GLU A 1 104 ? 9.795 14.554 3.702 1.00 86.25 104 GLU A O 1
ATOM 800 N N . ALA A 1 105 ? 11.092 15.892 4.964 1.00 90.69 105 ALA A N 1
ATOM 801 C CA . ALA A 1 105 ? 12.206 15.929 4.027 1.00 90.69 105 ALA A CA 1
ATOM 802 C C . ALA A 1 105 ? 12.738 14.521 3.705 1.00 90.69 105 ALA A C 1
ATOM 804 O O . ALA A 1 105 ? 13.053 14.234 2.549 1.00 90.69 105 ALA A O 1
ATOM 805 N N . ILE A 1 106 ? 12.821 13.623 4.699 1.00 92.19 106 ILE A N 1
ATOM 806 C CA . ILE A 1 106 ? 13.209 12.223 4.464 1.00 92.19 106 ILE A CA 1
ATOM 807 C C . ILE A 1 106 ? 12.143 11.514 3.623 1.00 92.19 106 ILE A C 1
ATOM 809 O O . ILE A 1 106 ? 12.500 10.847 2.656 1.00 92.19 106 ILE A O 1
ATOM 813 N N . GLY A 1 107 ? 10.857 11.668 3.950 1.00 87.94 107 GLY A N 1
ATOM 814 C CA . GLY A 1 107 ? 9.759 11.064 3.190 1.00 87.94 107 GLY A CA 1
ATOM 815 C C . GLY A 1 107 ? 9.745 11.502 1.723 1.00 87.94 107 GLY A C 1
ATOM 816 O O . GLY A 1 107 ? 9.709 10.657 0.832 1.00 87.94 107 GLY A O 1
ATOM 817 N N . GLU A 1 108 ? 9.868 12.805 1.465 1.00 87.44 108 GLU A N 1
ATOM 818 C CA . GLU A 1 108 ? 9.966 13.365 0.111 1.00 87.44 108 GLU A CA 1
ATOM 819 C C . GLU A 1 108 ? 11.204 12.852 -0.634 1.00 87.44 108 GLU A C 1
ATOM 821 O O . GLU A 1 108 ? 11.130 12.514 -1.816 1.00 87.44 108 GLU A O 1
ATOM 826 N N . SER A 1 109 ? 12.343 12.744 0.057 1.00 93.69 109 SER A N 1
ATOM 827 C CA . SER A 1 109 ? 13.575 12.207 -0.531 1.00 93.69 109 SER A CA 1
ATOM 828 C C . SER A 1 109 ? 13.435 10.726 -0.889 1.00 93.69 109 SER A C 1
ATOM 830 O O . SER A 1 109 ? 13.895 10.310 -1.951 1.00 93.69 109 SER A O 1
ATOM 832 N N . LEU A 1 110 ? 12.786 9.922 -0.039 1.00 92.56 110 LEU A N 1
ATOM 833 C CA . LEU A 1 110 ? 12.487 8.520 -0.340 1.00 92.56 110 LEU A CA 1
ATOM 834 C C . LEU A 1 110 ? 11.580 8.408 -1.569 1.00 92.56 110 LEU A C 1
ATOM 836 O O . LEU A 1 110 ? 11.886 7.630 -2.470 1.00 92.56 110 LEU A O 1
ATOM 840 N N . ASP A 1 111 ? 10.533 9.230 -1.658 1.00 86.75 111 ASP A N 1
ATOM 841 C CA . ASP A 1 111 ? 9.640 9.262 -2.822 1.00 86.75 111 ASP A CA 1
ATOM 842 C C . ASP A 1 111 ? 10.398 9.628 -4.115 1.00 86.75 111 ASP A C 1
ATOM 844 O O . ASP A 1 111 ? 10.217 8.985 -5.154 1.00 86.75 111 ASP A O 1
ATOM 848 N N . GLN A 1 112 ? 11.306 10.609 -4.059 1.00 92.94 112 GLN A N 1
ATOM 849 C CA . GLN A 1 112 ? 12.174 10.960 -5.191 1.00 92.94 112 GLN A CA 1
ATOM 850 C C . GLN A 1 112 ? 13.102 9.805 -5.593 1.00 92.94 112 GLN A C 1
ATOM 852 O O . GLN A 1 112 ? 13.217 9.494 -6.780 1.00 92.94 112 GLN A O 1
ATOM 857 N N . LEU A 1 113 ? 13.742 9.148 -4.621 1.00 96.06 113 LEU A N 1
ATOM 858 C CA . LEU A 1 113 ? 14.624 8.004 -4.869 1.00 96.06 113 LEU A CA 1
ATOM 859 C C . LEU A 1 113 ? 13.869 6.824 -5.492 1.00 96.06 113 LEU A C 1
ATOM 861 O O . LEU A 1 113 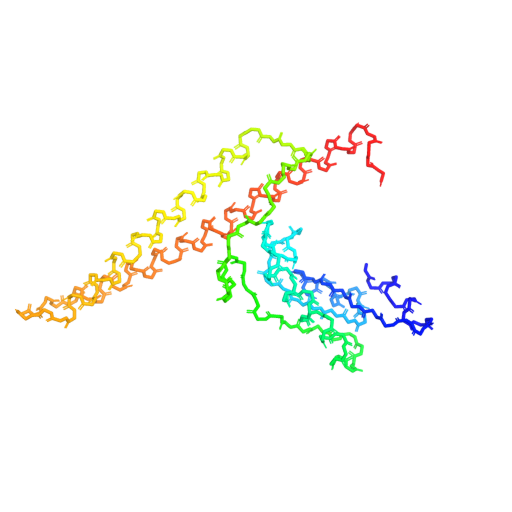? 14.387 6.197 -6.416 1.00 96.06 113 LEU A O 1
ATOM 865 N N . VAL A 1 114 ? 12.641 6.553 -5.041 1.00 93.31 114 VAL A N 1
ATOM 866 C CA . VAL A 1 114 ? 11.766 5.523 -5.621 1.00 93.31 114 VAL A CA 1
ATOM 867 C C . VAL A 1 114 ? 11.474 5.822 -7.091 1.00 93.31 114 VAL A C 1
ATOM 869 O O . VAL A 1 114 ? 11.583 4.924 -7.927 1.00 93.31 114 VAL A O 1
ATOM 872 N N . ASN A 1 115 ? 11.141 7.069 -7.429 1.00 92.38 115 ASN A N 1
ATOM 873 C CA . ASN A 1 115 ? 10.862 7.451 -8.816 1.00 92.38 115 ASN A CA 1
ATOM 874 C C . ASN A 1 115 ? 12.103 7.306 -9.707 1.00 92.38 115 ASN A C 1
ATOM 876 O O . ASN A 1 115 ? 12.029 6.675 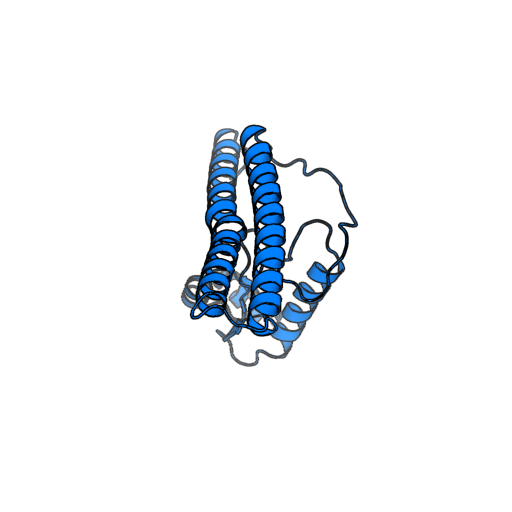-10.759 1.00 92.38 115 ASN A O 1
ATOM 880 N N . LEU A 1 116 ? 13.264 7.783 -9.246 1.00 97.44 116 LEU A N 1
ATOM 881 C CA . LEU A 1 116 ? 14.529 7.619 -9.972 1.00 97.44 116 LEU A CA 1
ATOM 882 C C . LEU A 1 116 ? 14.897 6.141 -10.171 1.00 97.44 116 LEU A C 1
ATOM 884 O O . LEU A 1 116 ? 15.385 5.755 -11.235 1.00 97.44 116 LEU A O 1
ATOM 888 N N . ALA A 1 117 ? 14.650 5.297 -9.167 1.00 96.88 117 ALA A N 1
ATOM 889 C CA . ALA A 1 117 ? 14.880 3.862 -9.272 1.00 96.88 117 ALA A CA 1
ATOM 890 C C . ALA A 1 117 ? 13.926 3.196 -10.282 1.00 96.88 117 ALA A C 1
ATOM 892 O O . ALA A 1 117 ? 14.380 2.367 -11.070 1.00 96.88 117 ALA A O 1
ATOM 893 N N . LYS A 1 118 ? 12.646 3.592 -10.331 1.00 95.31 118 LYS A N 1
ATOM 894 C CA . LYS A 1 118 ? 11.669 3.112 -11.333 1.00 95.31 118 LYS A CA 1
ATOM 895 C C . LYS A 1 118 ? 12.040 3.527 -12.760 1.00 95.31 118 LYS A C 1
ATOM 897 O O . LYS A 1 118 ? 11.943 2.714 -13.684 1.00 95.31 118 LYS A O 1
ATOM 902 N N . ASP A 1 119 ? 12.523 4.754 -12.945 1.00 97.25 119 ASP A N 1
ATOM 903 C CA . ASP A 1 119 ? 13.023 5.219 -14.244 1.00 97.25 119 ASP A CA 1
ATOM 904 C C . ASP A 1 119 ? 14.236 4.391 -14.689 1.00 97.25 119 ASP A C 1
ATOM 906 O O . ASP A 1 119 ? 14.322 3.944 -15.838 1.00 97.25 119 ASP A O 1
ATOM 910 N N . TYR A 1 120 ? 15.158 4.118 -13.762 1.00 97.75 120 TYR A N 1
ATOM 911 C CA . TYR A 1 120 ? 16.325 3.287 -14.038 1.00 97.75 120 TYR A CA 1
ATOM 912 C C . TYR A 1 120 ? 15.960 1.821 -14.316 1.00 97.75 120 TYR A C 1
ATOM 914 O O . TYR A 1 120 ? 16.532 1.213 -15.223 1.00 97.75 120 TYR A O 1
ATOM 922 N N . GLN A 1 121 ? 14.981 1.262 -13.599 1.00 96.75 121 GLN A N 1
ATOM 923 C CA . GLN A 1 121 ? 14.427 -0.063 -13.883 1.00 96.75 121 GLN A CA 1
ATOM 924 C C . GLN A 1 121 ? 13.881 -0.124 -15.312 1.00 96.75 121 GLN A C 1
ATOM 926 O O . GLN A 1 121 ? 14.281 -0.997 -16.080 1.00 96.75 121 GLN A O 1
ATOM 931 N N . SER A 1 122 ? 13.045 0.844 -15.694 1.00 96.50 122 SER A N 1
ATOM 932 C CA . SER A 1 122 ? 12.457 0.927 -17.037 1.00 96.50 122 SER A CA 1
ATOM 933 C C . SER A 1 122 ? 13.537 1.023 -18.122 1.00 96.50 122 SER A C 1
ATOM 935 O O . SER A 1 122 ? 13.454 0.383 -19.174 1.00 96.50 122 SER A O 1
ATOM 937 N N . TYR A 1 123 ? 14.602 1.787 -17.857 1.00 97.62 123 TYR A N 1
ATOM 938 C CA . TYR A 1 123 ? 15.775 1.840 -18.727 1.00 97.62 123 TYR A CA 1
ATOM 939 C C . TYR A 1 123 ? 16.467 0.471 -18.860 1.00 97.62 123 TYR A C 1
ATOM 941 O O . TYR A 1 123 ? 16.809 0.066 -19.975 1.00 97.62 123 TYR A O 1
ATOM 949 N N . LEU A 1 124 ? 16.668 -0.259 -17.757 1.00 97.12 124 LEU A N 1
ATOM 950 C CA . LEU A 1 124 ? 17.278 -1.591 -17.786 1.00 97.12 124 LEU A CA 1
ATOM 951 C C . LEU A 1 124 ? 16.403 -2.615 -18.515 1.00 97.12 124 LEU A C 1
ATOM 953 O O . LEU A 1 124 ? 16.933 -3.393 -19.303 1.00 97.12 124 LEU A O 1
ATOM 957 N N . GLU A 1 125 ? 15.089 -2.599 -18.314 1.00 95.94 125 GLU A N 1
ATOM 958 C CA . GLU A 1 125 ? 14.149 -3.482 -19.018 1.00 95.94 125 GLU A CA 1
ATOM 959 C C . GLU A 1 125 ? 14.185 -3.248 -20.532 1.00 95.94 125 GLU A C 1
ATOM 961 O O . GLU A 1 125 ? 14.260 -4.199 -21.314 1.00 95.94 125 GLU A O 1
ATOM 966 N N . LYS A 1 126 ? 14.257 -1.982 -20.959 1.00 96.56 126 LYS A N 1
ATOM 967 C CA . LYS A 1 126 ? 14.470 -1.649 -22.371 1.00 96.56 126 LYS A CA 1
ATOM 968 C C . LYS A 1 126 ? 15.802 -2.199 -22.887 1.00 96.56 126 LYS A C 1
ATOM 970 O O . LYS A 1 126 ? 15.851 -2.793 -23.958 1.00 96.56 126 LYS A O 1
ATOM 975 N N . ARG A 1 127 ? 16.877 -2.064 -22.105 1.00 95.94 127 ARG A N 1
ATOM 976 C CA . ARG A 1 127 ? 18.202 -2.608 -22.448 1.00 95.94 127 ARG A CA 1
ATOM 977 C C . ARG A 1 127 ? 18.201 -4.134 -22.559 1.00 95.94 127 ARG A C 1
ATOM 979 O O . ARG A 1 127 ? 18.940 -4.662 -23.385 1.00 95.94 127 ARG A O 1
ATOM 986 N N . VAL A 1 128 ? 17.407 -4.834 -21.745 1.00 95.44 128 VAL A N 1
ATOM 987 C CA . VAL A 1 128 ? 17.201 -6.288 -21.860 1.00 95.44 128 VAL A CA 1
ATOM 988 C C . VAL A 1 128 ? 16.552 -6.616 -23.203 1.00 95.44 128 VAL A C 1
ATOM 990 O O . VAL A 1 128 ? 17.072 -7.463 -23.925 1.00 95.44 128 VAL A O 1
ATOM 993 N N . ALA A 1 129 ? 15.478 -5.909 -23.567 1.00 93.88 129 ALA A N 1
ATOM 994 C CA . ALA A 1 129 ? 14.796 -6.105 -24.846 1.00 93.88 129 ALA A CA 1
ATOM 995 C C . ALA A 1 129 ? 15.717 -5.823 -26.048 1.00 93.88 129 ALA A C 1
ATOM 997 O O . ALA A 1 129 ? 15.780 -6.626 -26.978 1.00 93.88 129 ALA A O 1
ATOM 998 N N . ASP A 1 130 ? 16.490 -4.734 -25.998 1.00 93.69 130 ASP A N 1
ATOM 999 C CA . ASP A 1 130 ? 17.458 -4.384 -27.043 1.00 93.69 130 ASP A CA 1
ATOM 1000 C C . ASP A 1 130 ? 18.560 -5.452 -27.174 1.00 93.69 130 ASP A C 1
ATOM 1002 O O . ASP A 1 130 ? 18.949 -5.816 -28.282 1.00 93.69 130 ASP A O 1
ATOM 1006 N N . ALA A 1 131 ? 19.060 -5.983 -26.050 1.00 91.81 131 ALA A N 1
ATOM 1007 C CA . ALA A 1 131 ? 20.080 -7.033 -26.045 1.00 91.81 131 ALA A CA 1
ATOM 1008 C C . ALA A 1 131 ? 19.557 -8.364 -26.605 1.00 91.81 131 ALA A C 1
ATOM 1010 O O . ALA A 1 131 ? 20.311 -9.066 -27.277 1.00 91.81 131 ALA A O 1
ATOM 1011 N N . ALA A 1 132 ? 18.286 -8.690 -26.354 1.00 89.62 132 ALA A N 1
ATOM 1012 C CA . ALA A 1 132 ? 17.629 -9.870 -26.912 1.00 89.62 132 ALA A CA 1
ATOM 1013 C C . ALA A 1 132 ? 17.409 -9.755 -28.434 1.00 89.62 132 ALA A C 1
ATOM 1015 O O . ALA A 1 132 ? 17.417 -10.764 -29.135 1.00 89.62 132 ALA A O 1
ATOM 1016 N N . ALA A 1 133 ? 17.238 -8.533 -28.951 1.00 91.06 133 ALA A N 1
ATOM 1017 C CA . ALA A 1 133 ? 17.009 -8.261 -30.371 1.00 91.06 133 ALA A CA 1
ATOM 1018 C C . ALA A 1 133 ? 18.295 -8.021 -31.193 1.00 91.06 133 ALA A C 1
ATOM 1020 O O . ALA A 1 133 ? 18.222 -7.901 -32.416 1.00 91.06 133 ALA A O 1
ATOM 1021 N N . ALA A 1 134 ? 19.462 -7.902 -30.553 1.00 90.31 134 ALA A N 1
ATOM 1022 C CA . ALA A 1 134 ? 20.708 -7.533 -31.221 1.00 90.31 134 ALA A CA 1
ATOM 1023 C C . ALA A 1 134 ? 21.373 -8.705 -31.969 1.00 90.31 134 ALA A C 1
ATOM 1025 O O . ALA A 1 134 ? 21.590 -9.779 -31.406 1.00 90.31 134 ALA A O 1
ATOM 1026 N N . GLU A 1 135 ? 21.816 -8.446 -33.205 1.00 88.00 135 GLU A N 1
ATOM 1027 C CA . GLU A 1 135 ? 22.675 -9.339 -33.991 1.00 88.00 135 GLU A CA 1
ATOM 1028 C C . GLU A 1 135 ? 23.993 -8.625 -34.369 1.00 88.00 135 GLU A C 1
ATOM 1030 O O . GLU A 1 135 ? 23.949 -7.577 -35.018 1.00 88.00 135 GLU A O 1
ATOM 1035 N N . PRO A 1 136 ? 25.177 -9.157 -33.995 1.00 82.50 136 PRO A N 1
ATOM 1036 C CA . PRO A 1 136 ? 25.398 -10.376 -33.216 1.00 82.50 136 PRO A CA 1
ATOM 1037 C C . PRO A 1 136 ? 25.099 -10.181 -31.720 1.00 82.50 136 PRO A C 1
ATOM 1039 O O . PRO A 1 136 ? 25.378 -9.128 -31.145 1.00 82.50 136 PRO A O 1
ATOM 1042 N N . SER A 1 137 ? 24.577 -11.224 -31.074 1.00 84.62 137 SER A N 1
ATOM 1043 C CA . SER A 1 137 ? 24.279 -11.189 -29.643 1.00 84.62 137 SER A CA 1
ATOM 1044 C C . SER A 1 137 ? 25.550 -11.303 -28.795 1.00 84.62 137 SER A C 1
ATOM 1046 O O . SER A 1 137 ? 26.483 -12.051 -29.103 1.00 84.62 137 SER A O 1
ATOM 1048 N N . ILE A 1 138 ? 25.594 -10.555 -27.690 1.00 89.75 138 ILE A N 1
ATOM 1049 C CA . ILE A 1 138 ? 26.667 -10.660 -26.695 1.00 89.75 138 ILE A CA 1
ATOM 1050 C C . ILE A 1 138 ? 26.243 -11.693 -25.651 1.00 89.75 138 ILE A C 1
ATOM 1052 O O . ILE A 1 138 ? 25.292 -11.476 -24.894 1.00 89.75 138 ILE A O 1
ATOM 1056 N N . ALA A 1 139 ? 26.964 -12.813 -25.592 1.00 90.31 139 ALA A N 1
ATOM 1057 C CA . ALA A 1 139 ? 26.658 -13.913 -24.683 1.00 90.31 139 ALA A CA 1
ATOM 1058 C C . ALA A 1 139 ? 26.558 -13.438 -23.220 1.00 90.31 139 ALA A C 1
ATOM 1060 O O . ALA A 1 139 ? 27.476 -12.823 -22.680 1.00 90.31 139 ALA A O 1
ATOM 1061 N N . GLY A 1 140 ? 25.431 -13.736 -22.568 1.00 90.62 140 GLY A N 1
ATOM 1062 C CA . GLY A 1 140 ? 25.200 -13.440 -21.150 1.00 90.62 140 GLY A CA 1
ATOM 1063 C C . GLY A 1 140 ? 24.819 -11.991 -20.817 1.00 90.62 140 GLY A C 1
ATOM 1064 O O . GLY A 1 140 ? 24.448 -11.733 -19.669 1.00 90.62 140 GLY A O 1
ATOM 1065 N N . LEU A 1 141 ? 24.849 -11.062 -21.781 1.00 92.25 141 LEU A N 1
ATOM 1066 C CA . LEU A 1 141 ? 24.484 -9.659 -21.549 1.00 92.25 141 LEU A CA 1
ATOM 1067 C C . LEU A 1 141 ? 23.014 -9.516 -21.133 1.00 92.25 141 LEU A C 1
ATOM 1069 O O . LEU A 1 141 ? 22.738 -8.911 -20.101 1.00 92.25 141 LEU A O 1
ATOM 1073 N N . GLU A 1 142 ? 22.095 -10.117 -21.890 1.00 93.38 142 GLU A N 1
ATOM 1074 C CA . GLU A 1 142 ? 20.652 -10.102 -21.609 1.00 93.38 142 GLU A CA 1
ATOM 1075 C C . GLU A 1 142 ? 20.356 -10.590 -20.183 1.00 93.38 142 GLU A C 1
ATOM 1077 O O . GLU A 1 142 ? 19.768 -9.870 -19.377 1.00 93.38 142 GLU A O 1
ATOM 1082 N N . ARG A 1 143 ? 20.863 -11.778 -19.824 1.00 94.94 143 ARG A N 1
ATOM 1083 C CA . ARG A 1 143 ? 20.681 -12.366 -18.489 1.00 94.94 143 ARG A CA 1
ATOM 1084 C C . ARG A 1 143 ? 21.246 -11.479 -17.379 1.00 94.94 143 ARG A C 1
ATOM 1086 O O . ARG A 1 143 ? 20.641 -11.366 -16.312 1.00 94.94 143 ARG A O 1
ATOM 1093 N N . THR A 1 144 ? 22.407 -10.867 -17.611 1.00 96.88 144 THR A N 1
ATOM 1094 C CA . THR A 1 144 ? 23.042 -9.977 -16.629 1.00 96.88 144 THR A CA 1
ATOM 1095 C C . THR A 1 144 ? 22.207 -8.718 -16.423 1.00 96.88 144 THR A C 1
ATOM 1097 O O . THR A 1 144 ? 21.967 -8.336 -15.278 1.00 96.88 144 THR A O 1
ATOM 1100 N N . LEU A 1 145 ? 21.719 -8.109 -17.508 1.00 96.38 145 LEU A N 1
ATOM 1101 C CA . LEU A 1 145 ? 20.839 -6.940 -17.460 1.00 96.38 145 LEU A CA 1
ATOM 1102 C C . LEU A 1 145 ? 19.517 -7.262 -16.755 1.00 96.38 145 LEU A C 1
ATOM 1104 O O . LEU A 1 145 ? 19.123 -6.513 -15.866 1.00 96.38 145 LEU A O 1
ATOM 1108 N N . ALA A 1 146 ? 18.895 -8.404 -17.061 1.00 95.56 146 ALA A N 1
ATOM 1109 C CA . ALA A 1 146 ? 17.665 -8.854 -16.408 1.00 95.56 146 ALA A CA 1
ATOM 1110 C C . ALA A 1 146 ? 17.866 -9.062 -14.899 1.00 95.56 146 ALA A C 1
ATOM 1112 O O . ALA A 1 146 ? 17.043 -8.640 -14.089 1.00 95.56 146 ALA A O 1
ATOM 1113 N N . THR A 1 147 ? 19.011 -9.631 -14.506 1.00 97.94 147 THR A N 1
ATOM 1114 C CA . THR A 1 147 ? 19.376 -9.774 -13.088 1.00 97.94 147 THR A CA 1
ATOM 1115 C C . THR A 1 147 ? 19.520 -8.409 -12.407 1.00 97.94 147 THR A C 1
ATOM 1117 O O . THR A 1 147 ? 19.087 -8.245 -11.270 1.00 97.94 147 THR A O 1
ATOM 1120 N N . GLN A 1 148 ? 20.115 -7.410 -13.073 1.00 97.81 148 GLN A N 1
ATOM 1121 C CA . GLN A 1 148 ? 20.197 -6.065 -12.491 1.00 97.81 148 GLN A CA 1
ATOM 1122 C C . GLN A 1 148 ? 18.829 -5.376 -12.435 1.00 97.81 148 GLN A C 1
ATOM 1124 O O . GLN A 1 148 ? 18.549 -4.732 -11.430 1.00 97.81 148 GLN A O 1
ATOM 1129 N N . ALA A 1 149 ? 17.964 -5.554 -13.438 1.00 96.38 149 ALA A N 1
ATOM 1130 C CA . ALA A 1 149 ? 16.601 -5.018 -13.423 1.00 96.38 149 ALA A CA 1
ATOM 1131 C C . ALA A 1 149 ? 15.810 -5.537 -12.209 1.00 96.38 149 ALA A C 1
ATOM 1133 O O . ALA A 1 149 ? 15.272 -4.736 -11.449 1.00 96.38 149 ALA A O 1
ATOM 1134 N N . GLN A 1 150 ? 15.866 -6.846 -11.937 1.00 96.56 150 GLN A N 1
ATOM 1135 C CA . GLN A 1 150 ? 15.250 -7.444 -10.742 1.00 96.56 150 GLN A CA 1
ATOM 1136 C C . GLN A 1 150 ? 15.833 -6.907 -9.425 1.00 96.56 150 GLN A C 1
ATOM 1138 O O . GLN A 1 150 ? 15.120 -6.752 -8.437 1.00 96.56 150 GLN A O 1
ATOM 1143 N N . ARG A 1 151 ? 17.136 -6.600 -9.375 1.00 97.81 151 ARG A N 1
ATOM 1144 C CA . ARG A 1 151 ? 17.741 -5.980 -8.181 1.00 97.81 151 ARG A CA 1
ATOM 1145 C C . ARG A 1 151 ? 17.255 -4.550 -7.964 1.00 97.81 151 ARG A C 1
ATOM 1147 O O . ARG A 1 151 ? 17.121 -4.143 -6.814 1.00 97.81 151 ARG A O 1
ATOM 1154 N N . VAL A 1 152 ? 17.011 -3.799 -9.038 1.00 97.62 152 VAL A N 1
ATOM 1155 C CA . VAL A 1 152 ? 16.431 -2.451 -8.948 1.00 97.62 152 VAL A CA 1
ATOM 1156 C C . VAL A 1 152 ? 14.964 -2.528 -8.529 1.00 97.62 152 VAL A C 1
ATOM 1158 O O . VAL A 1 152 ? 14.567 -1.765 -7.657 1.00 97.62 152 VAL A O 1
ATOM 1161 N N . GLU A 1 153 ? 14.194 -3.487 -9.050 1.00 95.06 153 GLU A N 1
ATOM 1162 C CA . GLU A 1 153 ? 12.828 -3.767 -8.581 1.00 95.06 153 GLU A CA 1
ATOM 1163 C C . GLU A 1 153 ? 12.814 -4.048 -7.068 1.00 95.06 153 GLU A C 1
ATOM 1165 O O . GLU A 1 153 ? 12.061 -3.435 -6.317 1.00 95.06 153 GLU A O 1
ATOM 1170 N N . HIS A 1 154 ? 13.726 -4.895 -6.583 1.00 95.38 154 HIS A N 1
ATOM 1171 C CA . HIS A 1 154 ? 13.848 -5.144 -5.148 1.00 95.38 154 HIS A CA 1
ATOM 1172 C C . HIS A 1 154 ? 14.265 -3.894 -4.350 1.00 95.38 154 HIS A C 1
ATOM 1174 O O . HIS A 1 154 ? 13.770 -3.680 -3.246 1.00 95.38 154 HIS A O 1
ATOM 1180 N N . LEU A 1 155 ? 15.149 -3.047 -4.891 1.00 96.00 155 LEU A N 1
ATOM 1181 C CA . LEU A 1 155 ? 15.518 -1.776 -4.258 1.00 96.00 155 LEU A CA 1
ATOM 1182 C C . LEU A 1 155 ? 14.311 -0.836 -4.133 1.00 96.00 155 LEU A C 1
ATOM 1184 O O . LEU A 1 155 ? 14.134 -0.221 -3.082 1.00 96.00 155 LEU A O 1
ATOM 1188 N N . VAL A 1 156 ? 13.478 -0.743 -5.174 1.00 93.25 156 VAL A N 1
ATOM 1189 C CA . VAL A 1 156 ? 12.216 0.011 -5.135 1.00 93.25 156 VAL A CA 1
ATOM 1190 C C . VAL A 1 156 ? 11.334 -0.502 -3.999 1.00 93.25 156 VAL A C 1
ATOM 1192 O O . VAL A 1 156 ? 10.821 0.304 -3.228 1.00 93.25 156 VAL A O 1
ATOM 1195 N N . ASP A 1 157 ? 11.224 -1.819 -3.838 1.00 87.94 157 ASP A N 1
ATOM 1196 C CA . ASP A 1 157 ? 10.403 -2.436 -2.790 1.00 87.94 157 ASP A CA 1
ATOM 1197 C C . ASP A 1 157 ? 10.905 -2.135 -1.374 1.00 87.94 157 ASP A C 1
ATOM 1199 O O . ASP A 1 157 ? 10.102 -1.890 -0.473 1.00 87.94 157 ASP A O 1
ATOM 1203 N N . VAL A 1 158 ? 12.224 -2.105 -1.172 1.00 91.44 158 VAL A N 1
ATOM 1204 C CA . VAL A 1 158 ? 12.826 -1.730 0.118 1.00 91.44 158 VAL A CA 1
ATOM 1205 C C . VAL A 1 158 ? 12.580 -0.252 0.430 1.00 91.44 158 VAL A C 1
ATOM 1207 O O . VAL A 1 158 ? 12.218 0.085 1.556 1.00 91.44 158 VAL A O 1
ATOM 1210 N N . LEU A 1 159 ? 12.755 0.635 -0.554 1.00 90.50 159 LEU A N 1
ATOM 1211 C CA . LEU A 1 159 ? 12.566 2.077 -0.372 1.00 90.50 159 LEU A CA 1
ATOM 1212 C C . LEU A 1 159 ? 11.092 2.452 -0.140 1.00 90.50 159 LEU A C 1
ATOM 1214 O O . LEU A 1 159 ? 10.795 3.238 0.758 1.00 90.50 159 LEU A O 1
ATOM 1218 N N . ASP A 1 160 ? 10.185 1.886 -0.939 1.00 84.94 160 ASP A N 1
ATOM 1219 C CA . ASP A 1 160 ? 8.749 2.209 -0.953 1.00 84.94 160 ASP A CA 1
ATOM 1220 C C . ASP A 1 160 ? 7.932 1.421 0.091 1.00 84.94 160 ASP A C 1
ATOM 1222 O O . ASP A 1 160 ? 6.780 1.752 0.386 1.00 84.94 160 ASP A O 1
ATOM 1226 N N . GLY A 1 161 ? 8.525 0.359 0.639 1.00 82.31 161 GLY A N 1
ATOM 1227 C CA . GLY A 1 161 ? 7.959 -0.471 1.696 1.00 82.31 161 GLY A CA 1
ATOM 1228 C C . GLY A 1 161 ? 8.703 -0.279 3.011 1.00 82.31 161 GLY A C 1
ATOM 1229 O O . GLY A 1 161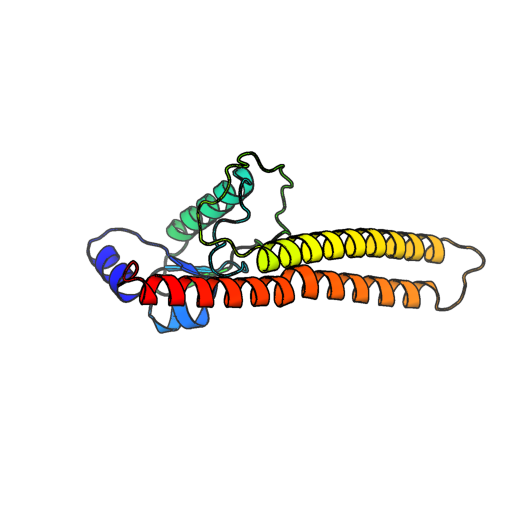 ? 8.356 0.587 3.807 1.00 82.31 161 GLY A O 1
ATOM 1230 N N . GLU A 1 162 ? 9.735 -1.094 3.236 1.00 83.38 162 GLU A N 1
ATOM 1231 C CA . GLU A 1 162 ? 10.396 -1.234 4.541 1.00 83.38 162 GLU A CA 1
ATOM 1232 C C . GLU A 1 162 ? 10.940 0.091 5.098 1.00 83.38 162 GLU A C 1
ATOM 1234 O O . GLU A 1 162 ? 10.664 0.434 6.249 1.00 83.38 162 GLU A O 1
ATOM 1239 N N . ALA A 1 163 ? 11.672 0.866 4.293 1.00 88.38 163 ALA A N 1
ATOM 1240 C CA . ALA A 1 163 ? 12.268 2.125 4.739 1.00 88.38 163 ALA A CA 1
ATOM 1241 C C . ALA A 1 163 ? 11.203 3.178 5.087 1.00 88.38 163 ALA A C 1
ATOM 1243 O O . ALA A 1 163 ? 11.291 3.848 6.121 1.00 88.38 163 ALA A O 1
ATOM 1244 N N . LEU A 1 164 ? 10.183 3.311 4.235 1.00 83.50 164 LEU A N 1
ATOM 1245 C CA . LEU A 1 164 ? 9.083 4.248 4.439 1.00 83.50 164 LEU A CA 1
ATOM 1246 C C . LEU A 1 164 ? 8.225 3.861 5.652 1.00 83.50 164 LEU A C 1
ATOM 1248 O O . LEU A 1 164 ? 7.821 4.734 6.426 1.00 83.50 164 LEU A O 1
ATOM 1252 N N . ASP A 1 165 ? 7.970 2.568 5.839 1.00 80.44 165 ASP A N 1
ATOM 1253 C CA . ASP A 1 165 ? 7.202 2.048 6.968 1.00 80.44 165 ASP A CA 1
ATOM 1254 C C . ASP A 1 165 ? 7.939 2.269 8.289 1.00 80.44 165 ASP A C 1
ATOM 1256 O O . ASP A 1 165 ? 7.346 2.805 9.225 1.00 80.44 165 ASP A O 1
ATOM 1260 N N . GLN A 1 166 ? 9.243 1.982 8.347 1.00 86.88 166 GLN A N 1
ATOM 1261 C CA . GLN A 1 166 ? 10.063 2.269 9.529 1.00 86.88 166 GLN A CA 1
ATOM 1262 C C . GLN A 1 166 ? 10.050 3.760 9.891 1.00 86.88 166 GLN A C 1
ATOM 1264 O O . GLN A 1 166 ? 9.848 4.117 11.054 1.00 86.88 166 GLN A O 1
ATOM 1269 N N . LEU A 1 167 ? 10.201 4.651 8.903 1.00 87.81 167 LEU A N 1
ATOM 1270 C CA . LEU A 1 167 ? 10.133 6.096 9.136 1.00 87.81 167 LEU A CA 1
ATOM 1271 C C . LEU A 1 167 ? 8.780 6.511 9.737 1.00 87.81 167 LEU A C 1
ATOM 1273 O O . LEU A 1 167 ? 8.734 7.292 10.691 1.00 87.81 167 LEU A O 1
ATOM 1277 N N . ARG A 1 168 ? 7.680 5.975 9.197 1.00 82.56 168 ARG A N 1
ATOM 1278 C CA . ARG A 1 168 ? 6.318 6.256 9.673 1.00 82.56 168 ARG A CA 1
ATOM 1279 C C . ARG A 1 168 ? 6.072 5.715 11.074 1.00 82.56 168 ARG A C 1
ATOM 1281 O O . ARG A 1 168 ? 5.481 6.418 11.890 1.00 82.56 168 ARG A O 1
ATOM 1288 N N . GLU A 1 169 ? 6.517 4.498 11.367 1.00 82.88 169 GLU A N 1
ATOM 1289 C CA . GLU A 1 169 ? 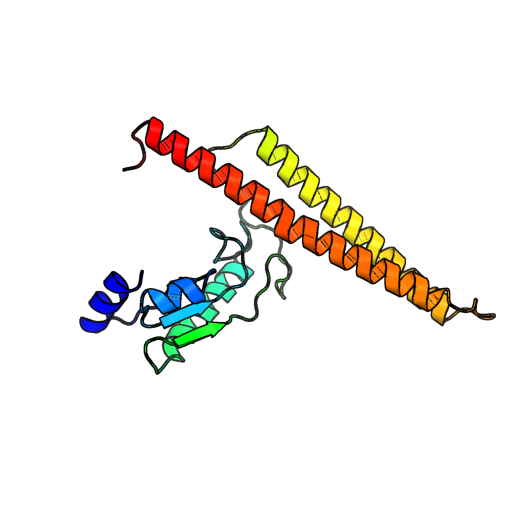6.391 3.897 12.696 1.00 82.88 169 GLU A CA 1
ATOM 1290 C C . GLU A 1 169 ? 7.109 4.736 13.757 1.00 82.88 169 GLU A C 1
ATOM 1292 O O . GLU A 1 169 ? 6.507 5.066 14.782 1.00 82.88 169 GLU A O 1
ATOM 1297 N N . ILE A 1 170 ? 8.348 5.159 13.482 1.00 87.69 170 ILE A N 1
ATOM 1298 C CA . ILE A 1 170 ? 9.124 6.028 14.377 1.00 87.69 170 ILE A CA 1
ATOM 1299 C C . ILE A 1 170 ? 8.398 7.360 14.598 1.00 87.69 170 ILE A C 1
ATOM 1301 O O . ILE A 1 170 ? 8.195 7.773 15.744 1.00 87.69 170 ILE A O 1
ATOM 1305 N N . ALA A 1 171 ? 7.972 8.020 13.517 1.00 84.81 171 ALA A N 1
ATOM 1306 C CA . ALA A 1 171 ? 7.293 9.311 13.596 1.00 84.81 171 ALA A CA 1
ATOM 1307 C C . ALA A 1 171 ? 5.985 9.227 14.401 1.00 84.81 171 ALA A C 1
ATOM 1309 O O . ALA A 1 171 ? 5.742 10.044 15.291 1.00 84.81 171 ALA A O 1
ATOM 1310 N N . ASN A 1 172 ? 5.174 8.198 14.147 1.00 81.94 172 ASN A N 1
ATOM 1311 C CA . ASN A 1 172 ? 3.910 7.979 14.847 1.00 81.94 172 ASN A CA 1
ATOM 1312 C C . ASN A 1 172 ? 4.120 7.642 16.330 1.00 81.94 172 ASN A C 1
ATOM 1314 O O . ASN A 1 172 ? 3.357 8.110 17.182 1.00 81.94 172 ASN A O 1
ATOM 1318 N N . ALA A 1 173 ? 5.147 6.851 16.656 1.00 83.56 173 ALA A N 1
ATOM 1319 C CA . ALA A 1 173 ? 5.479 6.513 18.036 1.00 83.56 173 ALA A CA 1
ATOM 1320 C C . ALA A 1 173 ? 5.866 7.763 18.841 1.00 83.56 173 ALA A C 1
ATOM 1322 O O . ALA A 1 173 ? 5.330 7.974 19.932 1.00 83.56 173 ALA A O 1
ATOM 1323 N N . ILE A 1 174 ? 6.728 8.622 18.287 1.00 84.88 174 ILE A N 1
ATOM 1324 C CA . ILE A 1 174 ? 7.141 9.879 18.930 1.00 84.88 174 ILE A CA 1
ATOM 1325 C C . ILE A 1 174 ? 5.943 10.818 19.095 1.00 84.88 174 ILE A C 1
ATOM 1327 O O . ILE A 1 174 ? 5.677 11.263 20.210 1.00 84.88 174 ILE A O 1
ATOM 1331 N N . ALA A 1 175 ? 5.161 11.043 18.034 1.00 80.69 175 ALA A N 1
ATOM 1332 C CA . ALA A 1 175 ? 3.972 11.894 18.094 1.00 80.69 175 ALA A CA 1
ATOM 1333 C C . ALA A 1 175 ? 2.977 11.425 19.173 1.00 80.69 175 ALA A C 1
ATOM 1335 O O . ALA A 1 175 ? 2.430 12.231 19.928 1.00 80.69 175 ALA A O 1
ATOM 1336 N N . THR A 1 176 ? 2.779 10.109 19.299 1.00 80.12 176 THR A N 1
ATOM 1337 C CA . THR A 1 176 ? 1.926 9.523 20.345 1.00 80.12 176 THR A CA 1
ATOM 1338 C C . THR A 1 176 ? 2.482 9.790 21.746 1.00 80.12 176 THR A C 1
ATOM 1340 O O . THR A 1 176 ? 1.723 10.135 22.656 1.00 80.12 176 THR A O 1
ATOM 1343 N N . LEU A 1 177 ? 3.797 9.645 21.942 1.00 83.75 177 LEU A N 1
ATOM 1344 C CA . LEU A 1 177 ? 4.450 9.911 23.228 1.00 83.75 177 LEU A CA 1
ATOM 1345 C C . LEU A 1 177 ? 4.355 11.390 23.623 1.00 83.75 177 LEU A C 1
ATOM 1347 O O . LEU A 1 177 ? 4.042 11.687 24.775 1.00 83.75 177 LEU A O 1
ATOM 1351 N N . GLU A 1 178 ? 4.552 12.313 22.684 1.00 83.56 178 GLU A N 1
ATOM 1352 C CA . GLU A 1 178 ? 4.435 13.756 22.927 1.00 83.56 178 GLU A CA 1
ATOM 1353 C C . GLU A 1 178 ? 2.996 14.175 23.266 1.00 83.56 178 GLU A C 1
ATOM 1355 O O . GLU A 1 178 ? 2.760 14.963 24.189 1.00 83.56 178 GLU A O 1
ATOM 1360 N N . LEU A 1 179 ? 2.003 13.605 22.577 1.00 80.44 179 LEU A N 1
ATOM 1361 C CA . LEU A 1 179 ? 0.590 13.842 22.886 1.00 80.44 179 LEU A CA 1
ATOM 1362 C C . LEU A 1 179 ? 0.212 13.343 24.288 1.00 80.44 179 LEU A C 1
ATOM 1364 O O . LEU A 1 179 ? -0.534 14.022 24.999 1.00 80.44 179 LEU A O 1
ATOM 1368 N N . ARG A 1 180 ? 0.759 12.199 24.718 1.00 81.19 180 ARG A N 1
ATOM 1369 C CA . ARG A 1 180 ? 0.599 11.706 26.097 1.00 81.19 180 ARG A CA 1
ATOM 1370 C C . ARG A 1 180 ? 1.291 12.616 27.108 1.00 81.19 180 ARG A C 1
ATOM 1372 O O . ARG A 1 180 ? 0.685 12.973 28.113 1.00 81.19 180 ARG A O 1
ATOM 1379 N N . ALA A 1 181 ? 2.526 13.035 26.831 1.00 82.94 181 ALA A N 1
ATOM 1380 C CA . ALA A 1 181 ? 3.288 13.920 27.714 1.00 82.94 181 ALA A CA 1
ATOM 1381 C C . ALA A 1 181 ? 2.601 15.281 27.922 1.00 82.94 181 ALA A C 1
ATOM 1383 O O . ALA A 1 181 ? 2.691 15.866 28.998 1.00 82.94 181 ALA A O 1
ATOM 1384 N N . THR A 1 182 ? 1.875 15.768 26.913 1.00 83.12 182 THR A N 1
ATOM 1385 C CA . THR A 1 182 ? 1.112 17.026 26.974 1.00 83.12 182 THR A CA 1
ATOM 1386 C C . THR A 1 182 ? -0.306 16.872 27.538 1.00 83.12 182 THR A C 1
ATOM 1388 O O . THR A 1 182 ? -1.045 17.854 27.594 1.00 83.12 182 THR A O 1
ATOM 1391 N N . GLY A 1 183 ? -0.706 15.664 27.956 1.00 77.06 183 GLY A N 1
ATOM 1392 C CA . GLY A 1 183 ? -2.034 15.385 28.515 1.00 77.06 183 GLY A CA 1
ATOM 1393 C C . GLY A 1 183 ? -3.180 15.447 27.498 1.00 77.06 183 GLY A C 1
ATOM 1394 O O . GLY A 1 183 ? -4.344 15.479 27.890 1.00 77.06 183 GLY A O 1
ATOM 1395 N N . LYS A 1 184 ? -2.873 15.476 26.194 1.00 67.56 184 LYS A N 1
ATOM 1396 C CA . LYS A 1 184 ? -3.864 15.529 25.103 1.00 67.56 184 LYS A CA 1
ATOM 1397 C C . LYS A 1 184 ? -4.340 14.148 24.643 1.00 67.56 184 LYS A C 1
ATOM 1399 O O . LYS A 1 184 ? -5.251 14.065 23.826 1.00 67.56 184 LYS A O 1
ATOM 1404 N N . PHE A 1 185 ? -3.736 13.083 25.161 1.00 51.09 185 PHE A N 1
ATOM 1405 C CA . PHE A 1 185 ? -4.116 11.692 24.926 1.00 51.09 185 PHE A CA 1
ATOM 1406 C C . PHE A 1 185 ? -4.181 10.963 26.275 1.00 51.09 185 PHE A C 1
ATOM 1408 O O . PHE A 1 185 ? -3.163 10.883 26.965 1.00 51.09 185 PHE A O 1
ATOM 1415 N N . VAL A 1 186 ? -5.367 10.454 26.629 1.00 48.84 186 VAL A N 1
ATOM 1416 C CA . VAL A 1 186 ? -5.594 9.483 27.718 1.00 48.84 186 VAL A CA 1
ATOM 1417 C C . VAL A 1 186 ? -5.757 8.106 27.096 1.00 48.84 186 VAL A C 1
ATOM 1419 O O . VAL A 1 186 ? -6.555 8.005 26.138 1.00 48.84 186 VAL A O 1
#

Radius of gyration: 21.58 Å; chains: 1; bounding box: 54×38×62 Å

pLDDT: mean 89.39, std 8.58, range [48.84, 97.94]

Sequence (186 aa):
MGLVQNQIEGAGVSTISMTVQPHITGSVGAPRAAYIRYPAGNQLGEAGKPQQQRAIVTAVLEAASQIERPGSIIELPYRWRRFPVQEEPRFLGESMGPRHPQVEAIGESLDQLVNLAKDYQSYLEKRVADAAAAEPSIAGLERTLATQAQRVEHLVDVLDGEALDQLREIANAIATLELRATGKFV

Secondary structure (DSSP, 8-state):
-HHHHHHHHHTT----EEES-HHHHHHTT-SEEEEEES-TT-TT-STT-HHHHHHHHHHHHHHHHH--STTEEEEEEEETT--SS----S--PPP-S---HHHHHHHHHHHHHHHHHHHHHHHHHHHHHHHHH-SS--TTHHHHHHHHHHHHHHHHHIIIIIIHHHHHHHHHHHHHHHHHHTTS--

Foldseek 3Di:
DAVVQVVCVVVVDQDEAEDCCLVVVLVSQHFYYEHEVDFPPQQQADAQPVVSSVVSVVVRVVRSVVDPGGSDYHYDPDDHVPGPDDDDRRDPDDDPADDDPVLVVLLVVLVVVLVVLVVVLVVLVVVLVVQVVDPVHDPCPNVVSVVVSVVSVVVSCCSRPVVNSVSVVVVVVVSVVVCVVVVVHD